Protein AF-A0A7V9HYZ5-F1 (afdb_monomer_lite)

Sequence (202 aa):
MHKPRDKAKVEVAVQVVERWILARLAIRQLLTALNQRPFKKLPGSRRSQFEALDQPALRPLPDPAYEYAEWRKARVSLDYHVEVEKHYYSVPHSLLRKQLDVRLTEKTIELFHRGQRVALHVRSRRQGSHSTNAEHMPRAHRAHLEWTPGRLLNWAVEVGPHTRDLVKHLLWNRPHPEMGSSARITCRSNIRSPFKYTPFVD

Radius of gyration: 33.36 Å; chains: 1; bounding box: 69×38×106 Å

Secondary structure (DSSP, 8-state):
-PPPTTHHHHHHHHHHHIIIIITSS-HHHHHHHHHHSBPSSSSSBHHHHIIIIIGGGSPPPPSSPP---EEEEEEPPTTSEEEETTEEEE--GGGTT-EEEEEE-SSEEEEEETTEEEEEEE----TT-EE--GGGS-HHHHHHHT--HHHHHHHHHHH-HHHHHHHHHHHHS-S-GGGHHHHHHHHHHHHSS----PPP--

Structure (mmCIF, N/CA/C/O backbone):
data_AF-A0A7V9HYZ5-F1
#
_entry.id   AF-A0A7V9HYZ5-F1
#
loop_
_atom_site.group_PDB
_atom_site.id
_atom_site.type_symbol
_atom_site.label_atom_id
_atom_site.label_alt_id
_atom_site.label_comp_id
_atom_site.label_asym_id
_atom_site.label_entity_id
_atom_site.label_seq_id
_atom_site.pdbx_PDB_ins_code
_atom_site.Cartn_x
_atom_site.Cartn_y
_atom_site.Cartn_z
_atom_site.occupancy
_atom_site.B_iso_or_equiv
_atom_site.auth_seq_id
_atom_site.auth_comp_id
_atom_site.auth_asym_id
_atom_site.auth_atom_id
_atom_site.pdbx_PDB_model_num
ATOM 1 N N . MET A 1 1 ? -25.410 24.974 16.043 1.00 52.38 1 MET A N 1
ATOM 2 C CA . MET A 1 1 ? -24.397 23.984 16.477 1.00 52.38 1 MET A CA 1
ATOM 3 C C . MET A 1 1 ? -25.106 22.929 17.321 1.00 52.38 1 MET A C 1
ATOM 5 O O . MET A 1 1 ? -25.681 23.287 18.341 1.00 52.38 1 MET A O 1
ATOM 9 N N . HIS A 1 2 ? -25.193 21.677 16.866 1.00 67.44 2 HIS A N 1
ATOM 10 C CA . HIS A 1 2 ? -25.946 20.637 17.579 1.00 67.44 2 HIS A CA 1
ATOM 11 C C . HIS A 1 2 ? -25.087 20.056 18.711 1.00 67.44 2 HIS A C 1
ATOM 13 O O . HIS A 1 2 ? -23.941 19.672 18.480 1.00 67.44 2 HIS A O 1
ATOM 19 N N . LYS A 1 3 ? -25.605 20.040 19.944 1.00 66.88 3 LYS A N 1
ATOM 20 C CA . LYS A 1 3 ? -24.877 19.532 21.115 1.00 66.88 3 LYS A CA 1
ATOM 21 C C . LYS A 1 3 ? -25.057 18.005 21.190 1.00 66.88 3 LYS A C 1
ATOM 23 O O . LYS A 1 3 ? -26.198 17.547 21.120 1.00 66.88 3 LYS A O 1
ATOM 28 N N . PRO A 1 4 ? -23.981 17.211 21.318 1.00 72.69 4 PRO A N 1
ATOM 29 C CA . PRO A 1 4 ? -24.077 15.752 21.296 1.00 72.69 4 PRO A CA 1
ATOM 30 C C . PRO A 1 4 ? -24.833 15.229 22.526 1.00 72.69 4 PRO A C 1
ATOM 32 O O . PRO A 1 4 ? -24.412 15.463 23.660 1.00 72.69 4 PRO A O 1
ATOM 35 N N . ARG A 1 5 ? -25.948 14.519 22.297 1.00 75.06 5 ARG A N 1
ATOM 36 C CA . ARG A 1 5 ? -26.847 13.994 23.345 1.00 75.06 5 ARG A CA 1
ATOM 37 C C . ARG A 1 5 ? -26.206 12.899 24.207 1.00 75.06 5 ARG A C 1
ATOM 39 O O . ARG A 1 5 ? -26.437 12.871 25.410 1.00 75.06 5 ARG A O 1
ATOM 46 N N . ASP A 1 6 ? -25.363 12.049 23.622 1.00 82.06 6 ASP A N 1
ATOM 47 C CA . ASP A 1 6 ? -24.838 10.848 24.295 1.00 82.06 6 ASP A CA 1
ATOM 48 C C . ASP A 1 6 ? -23.404 10.982 24.820 1.00 82.06 6 ASP A C 1
ATOM 50 O O . ASP A 1 6 ? -22.840 10.021 25.345 1.00 82.06 6 ASP A O 1
ATOM 54 N N . LYS A 1 7 ? -22.821 12.185 24.742 1.00 81.69 7 LYS A N 1
ATOM 55 C CA . LYS A 1 7 ? -21.417 12.448 25.095 1.00 81.69 7 LYS A CA 1
ATOM 56 C C . LYS A 1 7 ? -21.033 11.898 26.475 1.00 81.69 7 LYS A C 1
ATOM 58 O O . LYS A 1 7 ? -20.068 11.152 26.584 1.00 81.69 7 LYS A O 1
ATOM 63 N N . ALA A 1 8 ? -21.837 12.179 27.502 1.00 81.50 8 ALA A N 1
ATOM 64 C CA . ALA A 1 8 ? -21.553 11.731 28.867 1.00 81.50 8 ALA A CA 1
ATOM 65 C C . ALA A 1 8 ? -21.569 10.195 29.017 1.00 81.50 8 ALA A C 1
ATOM 67 O O . ALA A 1 8 ? -20.758 9.633 29.748 1.00 81.50 8 ALA A O 1
ATOM 68 N N . LYS A 1 9 ? -22.470 9.491 28.315 1.00 81.50 9 LYS A N 1
ATOM 69 C CA . LYS A 1 9 ? -22.536 8.019 28.363 1.00 81.50 9 LYS A CA 1
ATOM 70 C C . LYS A 1 9 ? -21.317 7.393 27.686 1.00 81.50 9 LYS A C 1
ATOM 72 O O . LYS A 1 9 ? -20.761 6.430 28.210 1.00 81.50 9 LYS A O 1
ATOM 77 N N . VAL A 1 10 ? -20.903 7.960 26.550 1.00 82.12 10 VAL A N 1
ATOM 78 C CA . VAL A 1 10 ? -19.724 7.514 25.797 1.00 82.12 10 VAL A CA 1
ATOM 79 C C . VAL A 1 10 ? -18.453 7.718 26.618 1.00 82.12 10 VAL A C 1
ATOM 81 O O . VAL A 1 10 ? -17.681 6.778 26.776 1.00 82.12 10 VAL A O 1
ATOM 84 N N . GLU A 1 11 ? -18.262 8.893 27.217 1.00 88.06 11 GLU A N 1
ATOM 85 C CA . GLU A 1 11 ? -17.084 9.187 28.047 1.00 88.06 11 GLU A CA 1
ATOM 86 C C . GLU A 1 11 ? -16.965 8.236 29.244 1.00 88.06 11 GLU A C 1
ATOM 88 O O . GLU A 1 11 ? -15.898 7.677 29.496 1.00 88.06 11 GLU A O 1
ATOM 93 N N . VAL A 1 12 ? -18.072 7.969 29.947 1.00 86.50 12 VAL A N 1
ATOM 94 C CA . VAL A 1 12 ? -18.082 7.005 31.059 1.00 86.50 12 VAL A CA 1
ATOM 95 C C . VAL A 1 12 ? -17.734 5.593 30.576 1.00 86.50 12 VAL A C 1
ATOM 97 O O . VAL A 1 12 ? -17.016 4.869 31.269 1.00 86.50 12 VAL A O 1
ATOM 100 N N . ALA A 1 13 ? -18.212 5.185 29.397 1.00 84.88 13 ALA A N 1
ATOM 101 C CA . ALA A 1 13 ? -17.871 3.887 28.821 1.00 84.88 13 ALA A CA 1
ATOM 102 C C . ALA A 1 13 ? -16.373 3.783 28.488 1.00 84.88 13 ALA A C 1
ATOM 104 O O . ALA A 1 13 ? -15.749 2.781 28.846 1.00 84.88 13 ALA A O 1
ATOM 105 N N . VAL A 1 14 ? -15.786 4.829 27.894 1.00 86.25 14 VAL A N 1
ATOM 106 C CA . VAL A 1 14 ? -14.342 4.916 27.615 1.00 86.25 14 VAL A CA 1
ATOM 107 C C . VAL A 1 14 ? -13.541 4.792 28.911 1.00 86.25 14 VAL A C 1
ATOM 109 O O . VAL A 1 14 ? -12.712 3.894 29.032 1.00 86.25 14 VAL A O 1
ATOM 112 N N . GLN A 1 15 ? -13.876 5.573 29.941 1.00 88.06 15 GLN A N 1
ATOM 113 C CA . GLN A 1 15 ? -13.197 5.510 31.241 1.00 88.06 15 GLN A CA 1
ATOM 114 C C . GLN A 1 15 ? -13.279 4.132 31.914 1.00 88.06 15 GLN A C 1
ATOM 116 O O . GLN A 1 15 ? -12.422 3.776 32.726 1.00 88.06 15 GLN A O 1
ATOM 121 N N . VAL A 1 16 ? -14.344 3.358 31.675 1.00 87.44 16 VAL A N 1
ATOM 122 C CA . VAL A 1 16 ? -14.443 1.981 32.188 1.00 87.44 16 VAL A CA 1
ATOM 123 C C . VAL A 1 16 ? -13.430 1.079 31.487 1.00 87.44 16 VAL A C 1
ATOM 125 O O . VAL A 1 16 ? -12.745 0.321 32.171 1.00 87.44 16 VAL A O 1
ATOM 128 N N . VAL A 1 17 ? -13.316 1.181 30.161 1.00 87.06 17 VAL A N 1
ATOM 129 C CA . VAL A 1 17 ? -12.355 0.413 29.354 1.00 87.06 17 VAL A CA 1
ATOM 130 C C . VAL A 1 17 ? -10.920 0.774 29.734 1.00 87.06 17 VAL A C 1
ATOM 132 O O . VAL A 1 17 ? -10.135 -0.122 30.035 1.00 87.06 17 VAL A O 1
ATOM 135 N N . GLU A 1 18 ? -10.593 2.066 29.802 1.00 87.06 18 GLU A N 1
ATOM 136 C CA . GLU A 1 18 ? -9.251 2.545 30.154 1.00 87.06 18 GLU A CA 1
ATOM 137 C C . GLU A 1 18 ? -8.790 1.996 31.510 1.00 87.06 18 GLU A C 1
ATOM 139 O O . GLU A 1 18 ? -7.731 1.377 31.607 1.00 87.06 18 GLU A O 1
ATOM 144 N N . ARG A 1 19 ? -9.627 2.129 32.548 1.00 85.88 19 ARG A N 1
ATOM 145 C CA . ARG A 1 19 ? -9.303 1.659 33.905 1.00 85.88 19 ARG A CA 1
ATOM 146 C C . ARG A 1 19 ? -9.161 0.142 34.012 1.00 85.88 19 ARG A C 1
ATOM 148 O O . ARG A 1 19 ? -8.408 -0.337 34.853 1.00 85.88 19 ARG A O 1
ATOM 155 N N . TRP A 1 20 ? -9.922 -0.617 33.226 1.00 83.12 20 TRP A N 1
ATOM 156 C CA . TRP A 1 20 ? -9.951 -2.080 33.333 1.00 83.12 20 TRP A CA 1
ATOM 157 C C . TRP A 1 20 ? -8.909 -2.780 32.476 1.00 83.12 20 TRP A C 1
ATOM 159 O O . TRP A 1 20 ? -8.416 -3.838 32.871 1.00 83.12 20 TRP A O 1
ATOM 169 N N . ILE A 1 21 ? -8.621 -2.219 31.304 1.00 83.88 21 ILE A N 1
ATOM 170 C CA . ILE A 1 21 ? -7.884 -2.905 30.247 1.00 83.88 21 ILE A CA 1
ATOM 171 C C . ILE A 1 21 ? -6.521 -2.257 30.017 1.00 83.88 21 ILE A C 1
ATOM 173 O O . ILE A 1 21 ? -5.533 -2.978 30.024 1.00 83.88 21 ILE A O 1
ATOM 177 N N . LEU A 1 22 ? -6.425 -0.931 29.861 1.00 78.69 22 LEU A N 1
ATOM 178 C CA . LEU A 1 22 ? -5.159 -0.303 29.442 1.00 78.69 22 LEU A CA 1
ATOM 179 C C . LEU A 1 22 ? -4.035 -0.449 30.473 1.00 78.69 22 LEU A C 1
ATOM 181 O O . LEU A 1 22 ? -2.878 -0.587 30.095 1.00 78.69 22 LEU A O 1
ATOM 185 N N . ALA A 1 23 ? -4.365 -0.484 31.764 1.00 74.31 23 ALA A N 1
ATOM 186 C CA . ALA A 1 23 ? -3.374 -0.667 32.825 1.00 74.31 23 ALA A CA 1
ATOM 187 C C . ALA A 1 23 ? -2.803 -2.102 32.908 1.00 74.31 23 ALA A C 1
ATOM 189 O O . ALA A 1 23 ? -1.923 -2.365 33.725 1.00 74.31 23 ALA A O 1
ATOM 190 N N . ARG A 1 24 ? -3.314 -3.058 32.119 1.00 71.69 24 ARG A N 1
ATOM 191 C CA . ARG A 1 24 ? -2.991 -4.488 32.229 1.00 71.69 24 ARG A CA 1
ATOM 192 C C . ARG A 1 24 ? -2.625 -5.071 30.858 1.00 71.69 24 ARG A C 1
ATOM 194 O O . ARG A 1 24 ? -3.393 -4.980 29.910 1.00 71.69 24 ARG A O 1
ATOM 201 N N . LEU A 1 25 ? -1.495 -5.777 30.761 1.00 69.69 25 LEU A N 1
ATOM 202 C CA . LEU A 1 25 ? -0.969 -6.345 29.500 1.00 69.69 25 LEU A CA 1
ATOM 203 C C . LEU A 1 25 ? -1.779 -7.537 28.922 1.00 69.69 25 LEU A C 1
ATOM 205 O O . LEU A 1 25 ? -1.352 -8.166 27.960 1.00 69.69 25 LEU A O 1
ATOM 209 N N . ALA A 1 26 ? -2.961 -7.852 29.467 1.00 81.38 26 ALA A N 1
ATOM 210 C CA . ALA A 1 26 ? -3.794 -9.008 29.101 1.00 81.38 26 ALA A CA 1
ATOM 211 C C . ALA A 1 26 ? -5.101 -8.605 28.381 1.00 81.38 26 ALA A C 1
ATOM 213 O O . ALA A 1 26 ? -6.201 -9.023 28.756 1.00 81.38 26 ALA A O 1
ATOM 214 N N . ILE A 1 27 ? -4.991 -7.776 27.335 1.00 85.69 27 ILE A N 1
ATOM 215 C CA . ILE A 1 27 ? -6.123 -7.083 26.685 1.00 85.69 27 ILE A CA 1
ATOM 216 C C . ILE A 1 27 ? -7.261 -8.032 26.281 1.00 85.69 27 ILE A C 1
ATOM 218 O O . ILE A 1 27 ? -8.418 -7.782 26.609 1.00 85.69 27 ILE A O 1
ATOM 222 N N . ARG A 1 28 ? -6.955 -9.141 25.593 1.00 86.88 28 ARG A N 1
ATOM 223 C CA . ARG A 1 28 ? -7.974 -10.049 25.030 1.00 86.88 28 ARG A CA 1
ATOM 224 C C . ARG A 1 28 ? -8.830 -10.722 26.109 1.00 86.88 28 ARG A C 1
ATOM 226 O O . ARG A 1 28 ? -10.052 -10.805 25.976 1.00 86.88 28 ARG A O 1
ATOM 233 N N . GLN A 1 29 ? -8.195 -11.185 27.183 1.00 88.75 29 GLN A N 1
ATOM 234 C CA . GLN A 1 29 ? -8.881 -11.842 28.296 1.00 88.75 29 GLN A CA 1
ATOM 235 C C . GLN A 1 29 ? -9.747 -10.837 29.064 1.00 88.75 29 GLN A C 1
ATOM 237 O O . GLN A 1 29 ? -10.922 -11.094 29.321 1.00 88.75 29 GLN A O 1
ATOM 242 N N . LEU A 1 30 ? -9.196 -9.655 29.353 1.00 90.31 30 LEU A N 1
ATOM 243 C CA . LEU A 1 30 ? -9.905 -8.604 30.083 1.00 90.31 30 LEU A CA 1
ATOM 244 C C . LEU A 1 30 ? -11.070 -8.020 29.288 1.00 90.31 30 LEU A C 1
ATOM 246 O O . LEU A 1 30 ? -12.109 -7.731 29.874 1.00 90.31 30 LEU A O 1
ATOM 250 N N . LEU A 1 31 ? -10.934 -7.894 27.966 1.00 91.25 31 LEU A N 1
ATOM 251 C CA . LEU A 1 31 ? -12.025 -7.485 27.084 1.00 91.25 31 LEU A CA 1
ATOM 252 C C . LEU A 1 31 ? -13.189 -8.477 27.151 1.00 91.25 31 LEU A C 1
ATOM 254 O O . LEU A 1 31 ? -14.341 -8.074 27.303 1.00 91.25 31 LEU A O 1
ATOM 258 N N . THR A 1 32 ? -12.883 -9.774 27.088 1.00 91.88 32 THR A N 1
ATOM 259 C CA . THR A 1 32 ? -13.896 -10.834 27.185 1.00 91.88 32 THR A CA 1
ATOM 260 C C . THR A 1 32 ? -14.615 -10.768 28.534 1.00 91.88 32 THR A C 1
ATOM 262 O O . THR A 1 32 ? -15.843 -10.684 28.574 1.00 91.88 32 THR A O 1
ATOM 265 N N . ALA A 1 33 ? -13.855 -10.687 29.630 1.00 91.75 33 ALA A N 1
ATOM 266 C CA . ALA A 1 33 ? -14.402 -10.573 30.979 1.00 91.75 33 ALA A CA 1
ATOM 267 C C . ALA A 1 33 ? -15.243 -9.295 31.171 1.00 91.75 33 ALA A C 1
A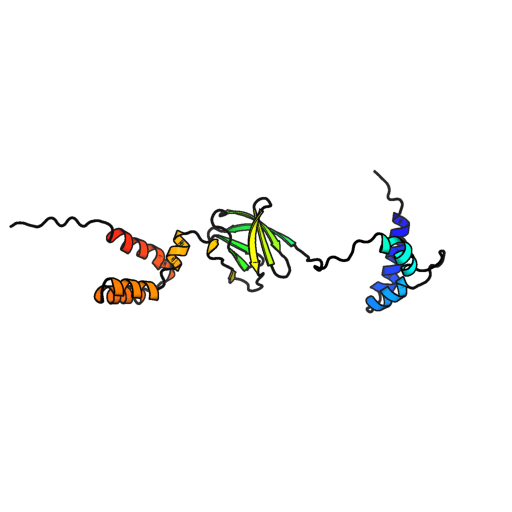TOM 269 O O . ALA A 1 33 ? -16.318 -9.336 31.770 1.00 91.75 33 ALA A O 1
ATOM 270 N N . LEU A 1 34 ? -14.792 -8.154 30.638 1.00 91.75 34 LEU A N 1
ATOM 271 C CA . LEU A 1 34 ? -15.514 -6.883 30.723 1.00 91.75 34 LEU A CA 1
ATOM 272 C C . LEU A 1 34 ? -16.849 -6.932 29.973 1.00 91.75 34 LEU A C 1
ATOM 274 O O . LEU A 1 34 ? -17.849 -6.399 30.462 1.00 91.75 34 LEU A O 1
ATOM 278 N N . ASN A 1 35 ? -16.871 -7.567 28.800 1.00 93.56 35 ASN A N 1
ATOM 279 C CA . ASN A 1 35 ? -18.073 -7.675 27.980 1.00 93.56 35 ASN A CA 1
ATOM 280 C C . ASN A 1 35 ? -19.117 -8.614 28.595 1.00 93.56 35 ASN A C 1
ATOM 282 O O . ASN A 1 35 ? -20.312 -8.341 28.492 1.00 93.56 35 ASN A O 1
ATOM 286 N N . GLN A 1 36 ? -18.680 -9.675 29.276 1.00 94.81 36 GLN A N 1
ATOM 287 C CA . GLN A 1 36 ? -19.562 -10.612 29.981 1.00 94.81 36 GLN A CA 1
ATOM 288 C C . GLN A 1 36 ? -20.056 -10.081 31.332 1.00 94.81 36 GLN A C 1
ATOM 290 O O . GLN A 1 36 ? -21.059 -10.561 31.857 1.00 94.81 36 GLN A O 1
ATOM 295 N N . ARG A 1 37 ? -19.385 -9.075 31.901 1.00 91.50 37 ARG A N 1
ATOM 296 C CA . ARG A 1 37 ? -19.727 -8.543 33.218 1.00 91.50 37 ARG A CA 1
ATOM 297 C C . ARG A 1 37 ? -21.147 -7.944 33.247 1.00 91.50 37 ARG A C 1
ATOM 299 O O . ARG A 1 37 ? -21.443 -7.075 32.418 1.00 91.50 37 ARG A O 1
ATOM 306 N N . PRO A 1 38 ? -21.975 -8.301 34.248 1.00 93.56 38 PRO A N 1
ATOM 307 C CA . PRO A 1 38 ? -23.287 -7.694 34.438 1.00 93.56 38 PRO A CA 1
ATOM 308 C C . PRO A 1 38 ? -23.213 -6.179 34.648 1.00 93.56 38 PRO A C 1
ATOM 310 O O . PRO A 1 38 ? -22.277 -5.657 35.271 1.00 93.56 38 PRO A O 1
ATOM 313 N N . PHE A 1 39 ? -24.211 -5.455 34.147 1.00 90.06 39 PHE A N 1
ATOM 314 C CA . PHE A 1 39 ? -24.341 -4.033 34.446 1.00 90.06 39 PHE A CA 1
ATOM 315 C C . PHE A 1 39 ? -24.723 -3.800 35.912 1.00 90.06 39 PHE A C 1
ATOM 317 O O . PHE A 1 39 ? -25.319 -4.643 36.570 1.00 90.06 39 PHE A O 1
ATOM 324 N N . LYS A 1 40 ? -24.397 -2.609 36.431 1.00 85.94 40 LYS A N 1
ATOM 325 C CA . LYS A 1 40 ? -24.769 -2.220 37.804 1.00 85.94 40 LYS A CA 1
ATOM 326 C C . LYS A 1 40 ? -26.222 -1.755 37.940 1.00 85.94 40 LYS A C 1
ATOM 328 O O . LYS A 1 40 ? -26.778 -1.852 39.022 1.00 85.94 40 LYS A O 1
ATOM 333 N N . LYS A 1 41 ? -26.791 -1.166 36.883 1.00 86.19 41 LYS A N 1
ATOM 334 C CA . LYS A 1 41 ? -28.113 -0.504 36.901 1.00 86.19 41 LYS A CA 1
ATOM 335 C C . LYS A 1 41 ? -29.087 -1.042 35.849 1.00 86.19 41 LYS A C 1
ATOM 337 O O . LYS A 1 41 ? -30.212 -0.570 35.776 1.00 86.19 41 LYS A O 1
ATOM 342 N N . LEU A 1 42 ? -28.635 -1.958 34.997 1.00 86.12 42 LEU A N 1
ATOM 343 C CA . LEU A 1 42 ? -29.406 -2.507 33.884 1.00 86.12 42 LEU A CA 1
ATOM 344 C C . LEU A 1 42 ? -29.355 -4.037 33.956 1.00 86.12 42 LEU A C 1
ATOM 346 O O . LEU A 1 42 ? -28.378 -4.576 34.479 1.00 86.12 42 LEU A O 1
ATOM 350 N N . PRO A 1 43 ? -30.369 -4.740 33.437 1.00 89.38 43 PRO A N 1
ATOM 351 C CA . PRO A 1 43 ? -30.304 -6.186 33.295 1.00 89.38 43 PRO A CA 1
ATOM 352 C C . PRO A 1 43 ? -29.299 -6.593 32.206 1.00 89.38 43 PRO A C 1
ATOM 354 O O . PRO A 1 43 ? -29.070 -5.865 31.237 1.00 89.38 43 PRO A O 1
ATOM 357 N N . GLY A 1 44 ? -28.715 -7.781 32.365 1.00 93.12 44 GLY A N 1
ATOM 358 C CA . GLY A 1 44 ? -27.785 -8.367 31.400 1.00 93.12 44 GLY A CA 1
ATOM 359 C C . GLY A 1 44 ? -26.370 -7.781 31.445 1.00 93.12 44 GLY A C 1
ATOM 360 O O . GLY A 1 44 ? -25.919 -7.232 32.454 1.00 93.12 44 GLY A O 1
ATOM 361 N N . SER A 1 45 ? -25.651 -7.935 30.336 1.00 94.31 45 SER A N 1
ATOM 362 C CA . SER A 1 45 ? -24.262 -7.517 30.142 1.00 94.31 45 SER A CA 1
ATOM 363 C C . SER A 1 45 ? -24.086 -6.809 28.795 1.00 94.31 45 SER A C 1
ATOM 365 O O . SER A 1 45 ? -24.992 -6.774 27.960 1.00 94.31 45 SER A O 1
ATOM 367 N N . ARG A 1 46 ? -22.899 -6.239 28.553 1.00 92.81 46 ARG A N 1
ATOM 368 C CA . ARG A 1 46 ? -22.572 -5.631 27.248 1.00 92.81 46 ARG A CA 1
ATOM 369 C C . ARG A 1 46 ? -22.689 -6.655 26.126 1.00 92.81 46 ARG A C 1
ATOM 371 O O . ARG A 1 46 ? -23.176 -6.325 25.053 1.00 92.81 46 ARG A O 1
ATOM 378 N N . ARG A 1 47 ? -22.286 -7.899 26.401 1.00 93.94 47 ARG A N 1
ATOM 379 C CA . ARG A 1 47 ? -22.408 -9.016 25.466 1.00 93.94 47 ARG A CA 1
ATOM 380 C C . ARG A 1 47 ? -23.867 -9.302 25.115 1.00 93.94 47 ARG A C 1
ATOM 382 O O . ARG A 1 47 ? -24.177 -9.355 23.934 1.00 93.94 47 ARG A O 1
ATOM 389 N N . SER A 1 48 ? -24.752 -9.418 26.108 1.00 94.88 48 SER A N 1
ATOM 390 C CA . SER A 1 48 ? -26.163 -9.727 25.840 1.00 94.88 48 SER A CA 1
ATOM 391 C C . SER A 1 48 ? -26.880 -8.591 25.105 1.00 94.88 48 SER A C 1
ATOM 393 O O . SER A 1 48 ? -27.737 -8.848 24.270 1.00 94.88 48 SER A O 1
ATOM 395 N N . GLN A 1 49 ? -26.532 -7.329 25.391 1.00 93.19 49 GLN A N 1
ATOM 396 C CA . GLN A 1 49 ? -27.074 -6.187 24.643 1.00 93.19 49 GLN A CA 1
ATOM 397 C C . GLN A 1 49 ? -26.581 -6.160 23.192 1.00 93.19 49 GLN A C 1
ATOM 399 O O . GLN A 1 49 ? -27.391 -5.936 22.298 1.00 93.19 49 GLN A O 1
ATOM 404 N N . PHE A 1 50 ? -25.296 -6.447 22.958 1.00 92.56 50 PHE A N 1
ATOM 405 C CA . PHE A 1 50 ? -24.741 -6.557 21.608 1.00 92.56 50 PHE A CA 1
ATOM 406 C C . PHE A 1 50 ? -25.454 -7.637 20.788 1.00 92.56 50 PHE A C 1
ATOM 408 O O . PHE A 1 50 ? -25.846 -7.389 19.654 1.00 92.56 50 PHE A O 1
ATOM 415 N N . GLU A 1 51 ? -25.660 -8.821 21.364 1.00 94.75 51 GLU A N 1
ATOM 416 C CA . GLU A 1 51 ? -26.336 -9.933 20.680 1.00 94.75 51 GLU A CA 1
ATOM 417 C C . GLU A 1 51 ? -27.809 -9.619 20.374 1.00 94.75 51 GLU A C 1
ATOM 419 O O . GLU A 1 51 ? -28.308 -9.983 19.313 1.00 94.75 51 GLU A O 1
ATOM 424 N N . ALA A 1 52 ? -28.500 -8.909 21.272 1.00 94.31 52 ALA A N 1
ATOM 425 C CA . ALA A 1 52 ? -29.914 -8.579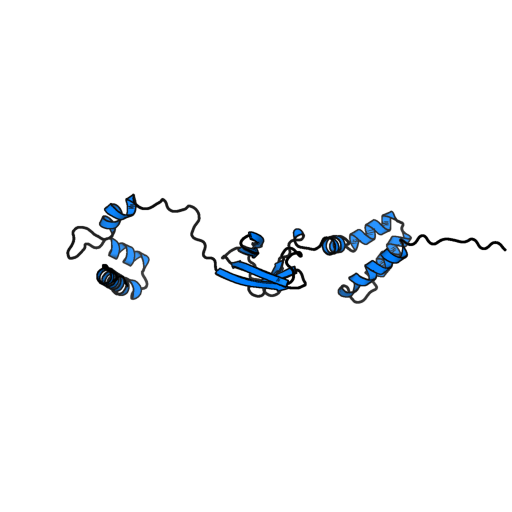 21.103 1.00 94.31 52 ALA A CA 1
ATOM 426 C C . ALA A 1 52 ? -30.175 -7.413 20.133 1.00 94.31 52 ALA A C 1
ATOM 428 O O . ALA A 1 52 ? -31.215 -7.394 19.478 1.00 94.31 52 ALA A O 1
ATOM 429 N N . LEU A 1 53 ? -29.279 -6.422 20.075 1.00 92.38 53 LEU A N 1
ATOM 430 C CA . LEU A 1 53 ? -29.516 -5.160 19.362 1.00 92.38 53 LEU A CA 1
ATOM 431 C C . LEU A 1 53 ? -28.592 -4.979 18.158 1.00 92.38 53 LEU A C 1
ATOM 433 O O . LEU A 1 53 ? -29.064 -4.739 17.049 1.00 92.38 53 LEU A O 1
ATOM 437 N N . ASP A 1 54 ? -27.281 -5.089 18.371 1.00 91.69 54 ASP A N 1
ATOM 438 C CA . ASP A 1 54 ? -26.281 -4.758 17.355 1.00 91.69 54 ASP A CA 1
ATOM 439 C C . ASP A 1 54 ? -26.105 -5.902 16.350 1.00 91.69 54 ASP A C 1
ATOM 441 O O . ASP A 1 54 ? -26.174 -5.681 15.145 1.00 91.69 54 ASP A O 1
ATOM 445 N N . GLN A 1 55 ? -25.924 -7.138 16.827 1.00 91.62 55 GLN A N 1
ATOM 446 C CA . GLN A 1 55 ? -25.653 -8.313 15.996 1.00 91.62 55 GLN A CA 1
ATOM 447 C C . GLN A 1 55 ? -26.649 -8.522 14.839 1.00 91.62 55 GLN A C 1
ATOM 449 O O . GLN A 1 55 ? -26.174 -8.746 13.725 1.00 91.62 55 GLN A O 1
ATOM 454 N N . PRO A 1 56 ? -27.983 -8.428 15.023 1.00 94.50 56 PRO A N 1
ATOM 455 C CA . PRO A 1 56 ? -28.923 -8.568 13.907 1.00 94.50 56 PRO A CA 1
ATOM 456 C C . PRO A 1 56 ? -28.889 -7.391 12.918 1.00 94.50 56 PRO A C 1
ATOM 458 O O . PRO A 1 56 ? -29.313 -7.546 11.776 1.00 94.50 56 PRO A O 1
ATOM 461 N N . ALA A 1 57 ? -28.389 -6.222 13.328 1.00 94.38 57 ALA A N 1
ATOM 462 C CA . ALA A 1 57 ? -28.248 -5.048 12.467 1.00 94.38 57 ALA A CA 1
ATOM 463 C C . ALA A 1 57 ? -26.904 -5.009 11.709 1.00 94.38 57 ALA A C 1
ATOM 465 O O . ALA A 1 57 ? -26.740 -4.215 10.777 1.00 94.38 57 ALA A O 1
ATOM 466 N N . LEU A 1 58 ? -25.932 -5.844 12.096 1.00 92.19 58 LEU A N 1
ATOM 467 C CA . LEU A 1 58 ? -24.621 -5.901 11.456 1.00 92.19 58 LEU A CA 1
ATOM 468 C C . LEU A 1 58 ? -24.670 -6.651 10.122 1.00 92.19 58 LEU A C 1
ATOM 470 O O . LEU A 1 58 ? -25.325 -7.678 9.961 1.00 92.19 58 LEU A O 1
ATOM 474 N N . ARG A 1 59 ? -23.899 -6.149 9.156 1.00 91.94 59 ARG A N 1
ATOM 475 C CA . ARG A 1 59 ? -23.599 -6.878 7.920 1.00 91.94 59 ARG A CA 1
ATOM 476 C C . ARG A 1 59 ? -22.600 -8.003 8.209 1.00 91.94 59 ARG A C 1
ATOM 478 O O . ARG A 1 59 ? -21.813 -7.870 9.152 1.00 91.94 59 ARG A O 1
ATOM 485 N N . PRO A 1 60 ? -22.586 -9.077 7.397 1.00 89.12 60 PRO A N 1
ATOM 486 C CA . PRO A 1 60 ? -21.550 -10.095 7.499 1.00 89.12 60 PRO A CA 1
ATOM 487 C C . PRO A 1 60 ? -20.164 -9.458 7.384 1.00 89.12 60 PRO A C 1
ATOM 489 O O . PRO A 1 60 ? -19.979 -8.460 6.679 1.00 89.12 60 PRO A O 1
ATOM 492 N N . LEU A 1 61 ? -19.199 -10.039 8.095 1.00 86.38 61 LEU A N 1
ATOM 493 C CA . LEU A 1 61 ? -17.810 -9.616 8.002 1.00 86.38 61 LEU A CA 1
ATOM 494 C C . LEU A 1 61 ? -17.349 -9.799 6.546 1.00 86.38 61 LEU A C 1
ATOM 496 O O . LEU A 1 61 ? -17.506 -10.900 6.020 1.00 86.38 61 LEU A O 1
ATOM 500 N N . PRO A 1 62 ? -16.811 -8.760 5.885 1.00 88.81 62 PRO A N 1
ATOM 501 C CA . PRO A 1 62 ? -16.241 -8.925 4.557 1.00 88.81 62 PRO A CA 1
ATOM 502 C C . PRO A 1 62 ? -15.121 -9.972 4.577 1.00 88.81 62 PRO A C 1
ATOM 504 O O . PRO A 1 62 ? -14.271 -9.934 5.467 1.00 88.81 62 PRO A O 1
ATOM 507 N N . ASP A 1 63 ? -15.100 -10.865 3.585 1.00 86.62 63 ASP A N 1
ATOM 508 C CA . ASP A 1 63 ? -14.036 -11.864 3.417 1.00 86.62 63 ASP A CA 1
ATOM 509 C C . ASP A 1 63 ? -12.623 -11.251 3.364 1.00 86.62 63 ASP A C 1
ATOM 511 O O . ASP A 1 63 ? -11.719 -11.774 4.025 1.00 86.62 63 ASP A O 1
ATOM 515 N N . PRO A 1 64 ? -12.373 -10.149 2.620 1.00 86.75 64 PRO A N 1
ATOM 516 C CA . PRO A 1 64 ? -11.071 -9.508 2.670 1.00 86.75 64 PRO A CA 1
ATOM 517 C C . PRO A 1 64 ? -10.911 -8.736 3.981 1.00 86.75 64 PRO A C 1
ATOM 519 O O . PRO A 1 64 ? -11.693 -7.837 4.304 1.00 86.75 64 PRO A O 1
ATOM 522 N N . ALA A 1 65 ? -9.836 -9.047 4.706 1.00 85.25 65 ALA A N 1
ATOM 523 C CA . ALA A 1 65 ? -9.406 -8.250 5.844 1.00 85.25 65 ALA A CA 1
ATOM 524 C C . ALA A 1 65 ? -9.203 -6.786 5.426 1.00 85.25 65 ALA A C 1
ATOM 526 O O . ALA A 1 65 ? -8.748 -6.494 4.318 1.00 85.25 65 ALA A O 1
ATOM 527 N N . TYR A 1 66 ? -9.519 -5.864 6.336 1.00 85.56 66 TYR A N 1
ATOM 528 C CA . TYR A 1 66 ? -9.285 -4.443 6.113 1.00 85.56 66 TYR A CA 1
ATOM 529 C C . TYR A 1 66 ? -7.801 -4.185 5.817 1.00 85.56 66 TYR A C 1
ATOM 531 O O . TYR A 1 66 ? -6.938 -4.457 6.653 1.00 85.56 66 TYR A O 1
ATOM 539 N N . GLU A 1 67 ? -7.512 -3.640 4.637 1.00 87.19 67 GLU A N 1
ATOM 540 C CA . GLU A 1 67 ? -6.158 -3.285 4.224 1.00 87.19 67 GLU A CA 1
ATOM 541 C C . GLU A 1 67 ? -5.925 -1.790 4.459 1.00 87.19 67 GLU A C 1
ATOM 543 O O . GLU A 1 67 ? -6.529 -0.931 3.809 1.00 87.19 67 GLU A O 1
ATOM 548 N N . TYR A 1 68 ? -5.035 -1.476 5.402 1.00 90.81 68 TYR 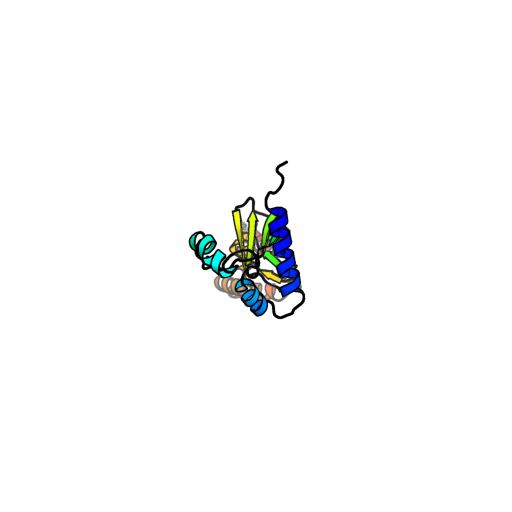A N 1
ATOM 549 C CA . TYR A 1 68 ? -4.602 -0.103 5.626 1.00 90.81 68 TYR A CA 1
ATOM 550 C C . TYR A 1 68 ? -3.816 0.406 4.415 1.00 90.81 68 TYR A C 1
ATOM 552 O O . TYR A 1 68 ? -2.909 -0.268 3.920 1.00 90.81 68 TYR A O 1
ATOM 560 N N . ALA A 1 69 ? -4.155 1.612 3.961 1.00 94.06 69 ALA A N 1
ATOM 561 C CA . ALA A 1 69 ? -3.491 2.250 2.841 1.00 94.06 69 ALA A CA 1
ATOM 562 C C . ALA A 1 69 ? -3.124 3.700 3.164 1.00 94.06 69 ALA A C 1
ATOM 564 O O . ALA A 1 69 ? -3.961 4.473 3.633 1.00 94.06 69 ALA A O 1
ATOM 565 N N . GLU A 1 70 ? -1.887 4.077 2.857 1.00 95.00 70 GLU A N 1
ATOM 566 C CA . GLU A 1 70 ? -1.425 5.461 2.919 1.00 95.00 70 GLU A CA 1
ATOM 567 C C . GLU A 1 70 ? -1.547 6.120 1.552 1.00 95.00 70 GLU A C 1
ATOM 569 O O . GLU A 1 70 ? -1.270 5.498 0.527 1.00 95.00 70 GLU A O 1
ATOM 574 N N . TRP A 1 71 ? -1.899 7.402 1.540 1.00 96.25 71 TRP A N 1
ATOM 575 C CA . TRP A 1 71 ? -1.930 8.205 0.325 1.00 96.25 71 TRP A CA 1
ATOM 576 C C . TRP A 1 71 ? -0.819 9.242 0.347 1.00 96.25 71 TRP A C 1
ATOM 578 O O . TRP A 1 71 ? -0.649 9.975 1.321 1.00 96.25 71 TRP A O 1
ATOM 588 N N . ARG A 1 72 ? -0.065 9.316 -0.747 1.00 95.69 72 ARG A N 1
ATOM 589 C CA . ARG A 1 72 ? 0.993 10.308 -0.956 1.00 95.69 72 ARG A CA 1
ATOM 590 C C . ARG A 1 72 ? 0.889 10.895 -2.349 1.00 95.69 72 ARG A C 1
ATOM 592 O O . ARG A 1 72 ? 0.261 10.321 -3.227 1.00 95.69 72 ARG A O 1
ATOM 599 N N . LYS A 1 73 ? 1.540 12.032 -2.565 1.00 96.12 73 LYS A N 1
ATOM 600 C CA . LYS A 1 73 ? 1.703 12.605 -3.900 1.00 96.12 73 LYS A CA 1
ATOM 601 C C . LYS A 1 73 ? 3.156 12.505 -4.311 1.00 96.12 73 LYS A C 1
ATOM 603 O O . LYS A 1 73 ? 4.034 12.824 -3.515 1.00 96.12 73 LYS A O 1
ATOM 608 N N . ALA A 1 74 ? 3.399 12.110 -5.551 1.00 95.56 74 ALA A N 1
ATOM 609 C CA . ALA A 1 74 ? 4.747 12.004 -6.084 1.00 95.56 74 ALA A CA 1
ATOM 610 C C . ALA A 1 74 ? 4.791 12.480 -7.537 1.00 95.56 74 ALA A C 1
ATOM 612 O O . ALA A 1 74 ? 3.809 12.383 -8.276 1.00 95.56 74 ALA A O 1
ATOM 613 N N . ARG A 1 75 ? 5.924 13.056 -7.939 1.00 96.25 75 ARG A N 1
ATOM 614 C CA . ARG A 1 75 ? 6.119 13.580 -9.292 1.00 96.25 75 ARG A CA 1
ATOM 615 C C . ARG A 1 75 ? 6.903 12.576 -10.123 1.00 96.25 75 ARG A C 1
ATOM 617 O O . ARG A 1 75 ? 7.872 12.004 -9.640 1.00 96.25 75 ARG A O 1
ATOM 624 N N . VAL A 1 76 ? 6.488 12.398 -11.372 1.00 95.69 76 VAL A N 1
ATOM 625 C CA . VAL A 1 76 ? 7.174 11.521 -12.323 1.00 95.69 76 VAL A CA 1
ATOM 626 C C . VAL A 1 76 ? 8.464 12.180 -12.805 1.00 95.69 76 VAL A C 1
ATOM 628 O O . VAL A 1 76 ? 8.433 13.278 -13.375 1.00 95.69 76 VAL A O 1
ATOM 631 N N . SER A 1 77 ? 9.578 11.489 -12.599 1.00 91.06 77 SER A N 1
ATOM 632 C CA . SER A 1 77 ? 10.909 11.867 -13.066 1.00 91.06 77 SER A CA 1
ATOM 633 C C . SER A 1 77 ? 11.050 11.708 -14.585 1.00 91.06 77 SER A C 1
ATOM 635 O O . SER A 1 77 ? 10.204 11.122 -15.260 1.00 91.06 77 SER A O 1
ATOM 637 N N . LEU A 1 78 ? 12.107 12.288 -15.160 1.00 88.44 78 LEU A N 1
ATOM 638 C CA . LEU A 1 78 ? 12.357 12.265 -16.612 1.00 88.44 78 LEU A CA 1
ATOM 639 C C . LEU A 1 78 ? 12.633 10.859 -17.162 1.00 88.44 78 LEU A C 1
ATOM 641 O O . LEU A 1 78 ? 12.404 10.592 -18.338 1.00 88.44 78 LEU A O 1
ATOM 645 N N . ASP A 1 79 ? 13.090 9.969 -16.296 1.00 87.19 79 ASP A N 1
ATOM 646 C CA . ASP A 1 79 ? 13.355 8.561 -16.547 1.00 87.19 79 ASP A CA 1
ATOM 647 C C . ASP A 1 79 ? 12.103 7.688 -16.371 1.00 87.19 79 ASP A C 1
ATOM 649 O O . ASP A 1 79 ? 12.252 6.494 -16.150 1.00 87.19 79 ASP A O 1
ATOM 653 N N . TYR A 1 80 ? 10.889 8.257 -16.446 1.00 91.06 80 TYR A N 1
ATOM 654 C CA . TYR A 1 80 ? 9.596 7.558 -16.322 1.00 91.06 80 TYR A CA 1
ATOM 655 C C . TYR A 1 80 ? 9.419 6.754 -15.017 1.00 91.06 80 TYR A C 1
ATOM 657 O O . TYR A 1 80 ? 8.606 5.82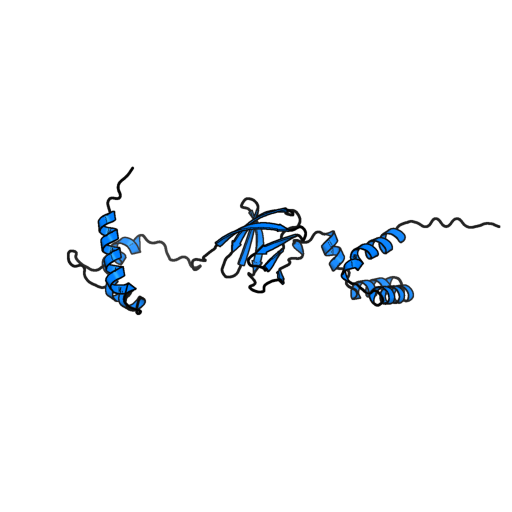8 -14.964 1.00 91.06 80 TYR A O 1
ATOM 665 N N . HIS A 1 81 ? 10.124 7.130 -13.944 1.00 94.69 81 HIS A N 1
ATOM 666 C CA . HIS A 1 81 ? 9.955 6.547 -12.613 1.00 94.69 81 HIS A CA 1
ATOM 667 C C . HIS A 1 81 ? 9.378 7.545 -11.605 1.00 94.69 81 HIS A C 1
ATOM 669 O O . HIS A 1 81 ? 9.440 8.764 -11.766 1.00 94.69 81 HIS A O 1
ATOM 675 N N . VAL A 1 82 ? 8.799 6.997 -10.543 1.00 95.81 82 VAL A N 1
ATOM 676 C CA . VAL A 1 82 ? 8.343 7.712 -9.356 1.00 95.81 82 VAL A CA 1
ATOM 677 C C . VAL A 1 82 ? 9.065 7.132 -8.154 1.00 95.81 82 VAL A C 1
ATOM 679 O O . VAL A 1 82 ? 9.068 5.916 -7.959 1.00 95.81 82 VAL A O 1
ATOM 682 N N . GLU A 1 83 ? 9.661 7.996 -7.342 1.00 95.50 83 GLU A N 1
ATOM 683 C CA . GLU A 1 83 ? 10.276 7.585 -6.086 1.00 95.50 83 GLU A CA 1
ATOM 684 C C . GLU A 1 83 ? 9.215 7.449 -4.989 1.00 95.50 83 GLU A C 1
ATOM 686 O O . GLU A 1 83 ? 8.458 8.379 -4.700 1.00 95.50 83 GLU A O 1
ATOM 691 N N . VAL A 1 84 ? 9.178 6.280 -4.356 1.00 94.25 84 VAL A N 1
ATOM 692 C CA . VAL A 1 84 ? 8.336 5.981 -3.200 1.00 94.25 84 VAL A CA 1
ATOM 693 C C . VAL A 1 84 ? 9.187 5.217 -2.191 1.00 94.25 84 VAL A C 1
ATOM 695 O O . VAL A 1 84 ? 9.695 4.143 -2.496 1.00 94.25 84 VAL A O 1
ATOM 698 N N . GLU A 1 85 ? 9.372 5.779 -0.994 1.00 92.94 85 GLU A N 1
ATOM 699 C CA . GLU A 1 85 ? 10.200 5.183 0.072 1.00 92.94 85 GLU A CA 1
ATOM 700 C C . GLU A 1 85 ? 11.625 4.805 -0.385 1.00 92.94 85 GLU A C 1
ATOM 702 O O . GLU A 1 85 ? 12.147 3.751 -0.024 1.00 92.94 85 GLU A O 1
ATOM 707 N N . LYS A 1 86 ? 12.268 5.673 -1.182 1.00 93.38 86 LYS A N 1
ATOM 708 C CA . LYS A 1 86 ? 13.599 5.445 -1.779 1.00 93.38 86 LYS A CA 1
ATOM 709 C C . LYS A 1 86 ? 13.664 4.251 -2.742 1.00 93.38 86 LYS A C 1
ATOM 711 O O . LYS A 1 86 ? 14.752 3.746 -3.017 1.00 93.38 86 LYS A O 1
ATOM 716 N N . HIS A 1 87 ? 12.525 3.781 -3.245 1.00 95.31 87 HIS A N 1
ATOM 717 C CA . HIS A 1 87 ? 12.431 2.807 -4.329 1.00 95.31 87 HIS A CA 1
ATOM 718 C C . HIS A 1 87 ? 11.768 3.447 -5.550 1.00 95.31 87 HIS A C 1
ATOM 720 O O . HIS A 1 87 ? 10.844 4.248 -5.411 1.00 95.31 87 HIS A O 1
ATOM 726 N N . TYR A 1 88 ? 12.221 3.088 -6.747 1.00 95.62 88 TYR A N 1
ATOM 727 C CA . TYR A 1 88 ? 11.763 3.708 -7.987 1.00 95.62 88 TYR A CA 1
ATOM 728 C C . TYR A 1 88 ? 10.798 2.791 -8.732 1.00 95.62 88 TYR A C 1
ATOM 730 O O . TYR A 1 88 ? 11.164 1.704 -9.173 1.00 95.62 88 TYR A O 1
ATOM 738 N N . TYR A 1 89 ? 9.562 3.242 -8.915 1.00 96.12 89 TYR A N 1
ATOM 739 C CA . TYR A 1 89 ? 8.524 2.496 -9.622 1.00 96.12 89 TYR A CA 1
ATOM 740 C C . TYR A 1 89 ? 8.238 3.138 -10.971 1.00 96.12 89 TYR A C 1
ATOM 742 O O . TYR A 1 89 ? 8.003 4.342 -11.062 1.00 96.12 89 TYR A O 1
ATOM 750 N N . SER A 1 90 ? 8.262 2.337 -12.030 1.00 95.56 90 SER A N 1
ATOM 751 C CA . SER A 1 90 ? 7.985 2.837 -13.379 1.00 95.56 90 SER A CA 1
ATOM 752 C C . SER A 1 90 ? 6.524 3.248 -13.564 1.00 95.56 90 SER A C 1
ATOM 754 O O . SER A 1 90 ? 5.609 2.634 -13.012 1.00 95.56 90 SER A O 1
ATOM 756 N N . VAL A 1 91 ? 6.298 4.235 -14.420 1.00 95.50 91 VAL A N 1
ATOM 757 C CA . VAL A 1 91 ? 4.974 4.685 -14.861 1.00 95.50 91 VAL A CA 1
ATOM 758 C C . VAL A 1 91 ? 4.961 4.890 -16.368 1.00 95.50 91 VAL A C 1
ATOM 760 O O . VAL A 1 91 ? 6.019 5.148 -16.945 1.00 95.50 91 VAL A O 1
ATOM 763 N N . PRO A 1 92 ? 3.790 4.822 -17.027 1.00 94.44 92 PRO A N 1
ATOM 764 C CA . PRO A 1 92 ? 3.692 5.117 -18.449 1.00 94.44 92 PRO A CA 1
ATOM 765 C C . PRO A 1 92 ? 4.394 6.431 -18.811 1.00 94.44 92 PRO A C 1
ATOM 767 O O . PRO A 1 92 ? 4.094 7.485 -18.249 1.00 94.44 92 PRO A O 1
ATOM 770 N N . HIS A 1 93 ? 5.311 6.380 -19.781 1.00 91.25 93 HIS A N 1
ATOM 771 C CA . HIS A 1 93 ? 6.107 7.541 -20.200 1.00 91.25 93 HIS A CA 1
ATOM 772 C C . HIS A 1 93 ? 5.276 8.735 -20.715 1.00 91.25 93 HIS A C 1
ATOM 774 O O . HIS A 1 93 ? 5.796 9.836 -20.861 1.00 91.25 93 HIS A O 1
ATOM 780 N N . SER A 1 94 ? 3.982 8.565 -20.987 1.00 92.38 94 SER A N 1
ATOM 781 C CA . SER A 1 94 ? 3.080 9.679 -21.302 1.00 92.38 94 SER A CA 1
ATOM 782 C C . SER A 1 94 ? 2.872 10.635 -20.116 1.00 92.38 94 SER A C 1
ATOM 784 O O . SER A 1 94 ? 2.453 11.776 -20.304 1.00 92.38 94 SER A O 1
ATOM 786 N N . LEU A 1 95 ? 3.182 10.192 -18.893 1.00 93.25 95 LEU A N 1
ATOM 787 C CA . LEU A 1 95 ? 2.951 10.918 -17.643 1.00 93.25 95 LEU A CA 1
ATOM 788 C C . LEU A 1 95 ? 4.203 11.630 -17.111 1.00 93.25 95 LEU A C 1
ATOM 790 O O . LEU A 1 95 ? 4.223 12.064 -15.959 1.00 93.25 95 LEU A O 1
ATOM 794 N N . LEU A 1 96 ? 5.244 11.790 -17.933 1.00 92.88 96 LEU A N 1
ATOM 795 C CA . LEU A 1 96 ? 6.468 12.496 -17.547 1.00 92.88 96 LEU A CA 1
ATOM 796 C C . LEU A 1 96 ? 6.164 13.886 -16.970 1.00 92.88 96 LEU A C 1
ATOM 798 O O . LEU A 1 96 ? 5.351 14.646 -17.504 1.00 92.88 96 LEU A O 1
ATOM 802 N N . ARG A 1 97 ? 6.846 14.227 -15.869 1.00 92.69 97 ARG A N 1
ATOM 803 C CA . ARG A 1 97 ? 6.705 15.488 -15.118 1.00 92.69 97 ARG A CA 1
ATOM 804 C C . ARG A 1 97 ? 5.330 15.734 -14.485 1.00 92.69 97 ARG A C 1
ATOM 806 O O . ARG A 1 97 ? 5.180 16.774 -13.831 1.00 92.69 97 ARG A O 1
ATOM 813 N N . LYS A 1 98 ? 4.349 14.837 -14.651 1.00 94.69 98 LYS A N 1
ATOM 814 C CA . LYS A 1 98 ? 3.031 14.928 -14.003 1.00 94.69 98 LYS A CA 1
ATOM 815 C C . LYS A 1 98 ? 3.124 14.519 -12.533 1.00 94.69 98 LYS A C 1
ATOM 817 O O . LYS A 1 98 ? 4.076 13.866 -12.111 1.00 94.69 98 LYS A O 1
ATOM 822 N N . GLN A 1 99 ? 2.135 14.943 -11.757 1.00 96.81 99 GLN A N 1
ATOM 823 C CA . GLN A 1 99 ? 1.966 14.544 -10.364 1.00 96.81 99 GLN A CA 1
ATOM 824 C C . GLN A 1 99 ? 0.947 13.409 -10.298 1.00 96.81 99 GLN A C 1
ATOM 826 O O . GLN A 1 99 ? -0.093 13.479 -10.956 1.00 96.81 99 GLN A O 1
ATOM 831 N N . LEU A 1 100 ? 1.271 12.378 -9.528 1.00 97.00 100 LEU A N 1
ATOM 832 C CA . LEU A 1 100 ? 0.448 11.198 -9.315 1.00 97.00 100 LEU A CA 1
ATOM 833 C C . LEU A 1 100 ? 0.094 11.071 -7.838 1.00 97.00 100 LEU A C 1
ATOM 835 O O . LEU A 1 100 ? 0.887 11.443 -6.966 1.00 97.00 100 LEU A O 1
ATOM 839 N N . ASP A 1 101 ? -1.080 10.509 -7.583 1.00 97.50 101 ASP A N 1
ATOM 840 C CA . ASP A 1 101 ? -1.470 10.048 -6.260 1.00 97.50 101 ASP A CA 1
ATOM 841 C C . ASP A 1 101 ? -0.995 8.598 -6.108 1.00 97.50 101 ASP A C 1
ATOM 843 O O . ASP A 1 101 ? -1.242 7.743 -6.957 1.00 97.50 101 ASP A O 1
ATOM 847 N N . VAL A 1 102 ? -0.261 8.333 -5.040 1.00 97.19 102 VAL A N 1
ATOM 848 C CA . VAL A 1 102 ? 0.333 7.042 -4.715 1.00 97.19 102 VAL A CA 1
ATOM 849 C C . VAL A 1 102 ? -0.443 6.468 -3.548 1.00 97.19 102 VAL A C 1
ATOM 851 O O . VAL A 1 102 ? -0.452 7.063 -2.470 1.00 97.19 102 VAL A O 1
ATOM 854 N N . ARG A 1 103 ? -1.057 5.306 -3.747 1.00 97.06 103 ARG A N 1
ATOM 855 C CA . ARG A 1 103 ? -1.645 4.520 -2.668 1.00 97.06 103 ARG A CA 1
ATOM 856 C C . ARG A 1 103 ? -0.679 3.402 -2.303 1.00 97.06 103 ARG A C 1
ATOM 858 O O . ARG A 1 103 ? -0.371 2.543 -3.128 1.00 97.06 103 ARG A O 1
ATOM 865 N N . LEU A 1 104 ? -0.189 3.437 -1.071 1.00 95.56 104 LEU A N 1
ATOM 866 C CA . LEU A 1 104 ? 0.719 2.442 -0.526 1.00 95.56 104 LEU A CA 1
ATOM 867 C C . LEU A 1 104 ? -0.061 1.505 0.382 1.00 95.56 104 LEU A C 1
ATOM 869 O O . LEU A 1 104 ? -0.654 1.963 1.356 1.00 95.56 104 LEU A O 1
ATOM 873 N N . THR A 1 105 ? -0.010 0.209 0.111 1.00 94.62 105 THR A N 1
ATOM 874 C CA . THR A 1 105 ? -0.465 -0.814 1.057 1.00 94.62 105 THR A CA 1
ATOM 875 C C . THR A 1 105 ? 0.726 -1.603 1.587 1.00 94.62 105 THR A C 1
ATOM 877 O O . THR A 1 105 ? 1.882 -1.303 1.273 1.00 94.62 105 THR A O 1
ATOM 880 N N . GLU A 1 106 ? 0.491 -2.610 2.427 1.00 91.88 106 GLU A N 1
ATOM 881 C CA . GLU A 1 106 ? 1.568 -3.478 2.913 1.00 91.88 106 GLU A CA 1
ATOM 882 C C . GLU A 1 106 ? 2.308 -4.175 1.757 1.00 91.88 106 GLU A C 1
ATOM 884 O O . GLU A 1 106 ? 3.531 -4.329 1.807 1.00 91.88 106 GLU A O 1
ATOM 889 N N . LYS A 1 107 ? 1.577 -4.557 0.702 1.00 92.81 107 LYS A N 1
ATOM 890 C CA . LYS A 1 107 ? 2.077 -5.431 -0.368 1.00 92.81 107 LYS A CA 1
ATOM 891 C C . LYS A 1 107 ? 2.209 -4.746 -1.716 1.00 92.81 107 LYS A C 1
ATOM 893 O O . LYS A 1 107 ? 2.988 -5.222 -2.541 1.00 92.81 107 LYS A O 1
ATOM 898 N N . THR A 1 108 ? 1.471 -3.671 -1.973 1.00 95.62 108 THR A N 1
ATOM 899 C CA . THR A 1 108 ? 1.413 -3.066 -3.305 1.00 95.62 108 THR A CA 1
ATOM 900 C C . THR A 1 108 ? 1.564 -1.552 -3.274 1.00 95.62 108 THR A C 1
ATOM 902 O O . THR A 1 108 ? 1.329 -0.881 -2.267 1.00 95.62 108 THR A O 1
ATOM 905 N N . ILE A 1 109 ? 2.005 -1.025 -4.414 1.00 96.62 109 ILE A N 1
ATOM 906 C CA . ILE A 1 109 ? 2.043 0.398 -4.728 1.00 96.62 109 ILE A CA 1
ATOM 907 C C . ILE A 1 109 ? 1.138 0.610 -5.936 1.00 96.62 109 ILE A C 1
ATOM 909 O O . ILE A 1 109 ? 1.415 0.113 -7.029 1.00 96.62 109 ILE A O 1
ATOM 913 N N . GLU A 1 110 ? 0.055 1.352 -5.740 1.00 96.88 110 GLU A N 1
ATOM 914 C CA . GLU A 1 110 ? -0.847 1.760 -6.811 1.00 96.88 110 GLU A CA 1
ATOM 915 C C . GLU A 1 110 ? -0.602 3.228 -7.151 1.00 96.88 110 GLU A C 1
ATOM 917 O O . GLU A 1 110 ? -0.539 4.085 -6.268 1.00 96.88 110 GLU A O 1
ATOM 922 N N . LEU A 1 111 ? -0.472 3.527 -8.440 1.00 97.06 111 LEU A N 1
ATOM 923 C CA . LEU A 1 111 ? -0.240 4.881 -8.931 1.00 97.06 111 LEU A CA 1
ATOM 924 C C . LEU A 1 111 ? -1.477 5.345 -9.690 1.00 97.06 111 LEU A C 1
ATOM 926 O O . LEU A 1 111 ? -1.948 4.656 -10.597 1.00 97.06 111 LEU A O 1
ATOM 930 N N . PHE A 1 112 ? -1.989 6.518 -9.332 1.00 97.44 112 PHE A N 1
ATOM 931 C CA . PHE A 1 112 ? -3.192 7.117 -9.891 1.00 97.44 112 PHE A CA 1
ATOM 932 C C . PHE A 1 112 ? -2.883 8.466 -10.536 1.00 97.44 112 PHE A C 1
ATOM 934 O O . PHE A 1 112 ? -2.151 9.293 -9.993 1.00 97.44 112 PHE A O 1
ATOM 941 N N . HIS A 1 113 ? -3.497 8.716 -11.687 1.00 96.69 113 HIS A N 1
ATOM 942 C CA . HIS A 1 113 ? -3.528 10.024 -12.328 1.00 96.69 113 HIS A CA 1
ATOM 943 C C . HIS A 1 113 ? -4.988 10.437 -12.496 1.00 96.69 113 HIS A C 1
ATOM 945 O O . HIS A 1 113 ? -5.742 9.757 -13.189 1.00 96.69 113 HIS A O 1
ATOM 951 N N . ARG A 1 114 ? -5.400 11.548 -11.870 1.00 93.12 114 ARG A N 1
ATOM 952 C CA . ARG A 1 114 ? -6.777 12.081 -11.964 1.00 93.12 114 ARG A CA 1
ATOM 953 C C . ARG A 1 114 ? -7.859 11.041 -11.614 1.00 93.12 114 ARG A C 1
ATOM 955 O O . ARG A 1 114 ? -8.869 10.941 -12.299 1.00 93.12 114 ARG A O 1
ATOM 962 N N . GLY A 1 115 ? -7.623 10.242 -10.572 1.00 92.69 115 GLY A N 1
ATOM 963 C CA . GLY A 1 115 ? -8.555 9.204 -10.112 1.00 92.69 115 GLY A CA 1
ATOM 964 C C . GLY A 1 115 ? -8.516 7.886 -10.895 1.00 92.69 115 GLY A C 1
ATOM 965 O O . GLY A 1 115 ? -9.133 6.918 -10.464 1.00 92.69 115 GLY A O 1
ATOM 966 N N . GLN A 1 116 ? -7.761 7.795 -11.994 1.00 95.06 116 GLN A N 1
ATOM 967 C CA . GLN A 1 116 ? -7.584 6.550 -12.745 1.00 95.06 116 GLN A CA 1
ATOM 968 C C . GLN A 1 116 ? -6.266 5.871 -12.366 1.00 95.06 116 GLN A C 1
ATOM 970 O O . GLN A 1 116 ? -5.215 6.514 -12.368 1.00 95.06 116 GLN A O 1
ATOM 975 N N . ARG A 1 117 ? -6.303 4.566 -12.067 1.00 96.31 117 ARG A N 1
ATOM 976 C CA . ARG A 1 117 ? -5.091 3.781 -11.794 1.00 96.31 117 ARG A CA 1
ATOM 977 C C . ARG A 1 117 ? -4.293 3.594 -13.082 1.00 96.31 117 ARG A C 1
ATOM 979 O O . ARG A 1 117 ? -4.804 3.032 -14.046 1.00 96.31 117 ARG A O 1
ATOM 986 N N . VAL A 1 118 ? -3.048 4.057 -13.082 1.00 95.62 118 VAL A N 1
ATOM 987 C CA . VAL A 1 118 ? -2.136 4.019 -14.235 1.00 95.62 118 VAL A CA 1
ATOM 988 C C . VAL A 1 118 ? -1.043 2.964 -14.098 1.00 95.62 118 VAL A C 1
ATOM 990 O O . VAL A 1 118 ? -0.501 2.534 -15.108 1.00 95.62 118 VAL A O 1
ATOM 993 N N . ALA A 1 119 ? -0.716 2.545 -12.873 1.00 95.25 119 ALA A N 1
ATOM 994 C CA . ALA A 1 119 ? 0.243 1.474 -12.623 1.00 95.25 119 ALA A CA 1
ATOM 995 C C . ALA A 1 119 ? -0.057 0.752 -11.303 1.00 95.25 119 ALA A C 1
ATOM 997 O O . ALA A 1 119 ? -0.613 1.337 -10.371 1.00 95.25 119 ALA A O 1
ATOM 998 N N . LEU A 1 120 ? 0.360 -0.510 -11.231 1.00 96.19 120 LEU A N 1
ATOM 999 C CA . LEU A 1 120 ? 0.342 -1.349 -10.038 1.00 96.19 120 LEU A CA 1
ATOM 1000 C C . LEU A 1 120 ? 1.691 -2.061 -9.948 1.00 96.19 120 LEU A C 1
ATOM 1002 O O . LEU A 1 120 ? 2.119 -2.686 -10.916 1.00 96.19 120 LEU A O 1
ATOM 1006 N N . HIS A 1 121 ? 2.326 -1.994 -8.784 1.00 95.88 121 HIS A N 1
ATOM 1007 C CA . HIS A 1 121 ? 3.584 -2.678 -8.503 1.00 95.88 121 HIS A CA 1
ATOM 1008 C C . HIS A 1 121 ? 3.508 -3.437 -7.186 1.00 95.88 121 HIS A C 1
ATOM 1010 O O . HIS A 1 121 ? 2.784 -3.046 -6.269 1.00 95.88 121 HIS A O 1
ATOM 1016 N N . VAL A 1 122 ? 4.304 -4.499 -7.068 1.00 95.50 122 VAL A N 1
ATOM 1017 C CA . VAL A 1 122 ? 4.592 -5.116 -5.769 1.00 95.50 122 VAL A CA 1
ATOM 1018 C C . VAL A 1 122 ? 5.502 -4.172 -4.987 1.00 95.50 122 VAL A C 1
ATOM 1020 O O . VAL A 1 122 ? 6.493 -3.674 -5.520 1.00 95.50 122 VAL A O 1
ATOM 1023 N N . ARG A 1 123 ? 5.172 -3.914 -3.723 1.00 94.94 123 ARG A N 1
ATOM 1024 C CA . ARG A 1 123 ? 5.960 -3.042 -2.854 1.00 94.94 123 ARG A CA 1
ATOM 1025 C C . ARG A 1 123 ? 7.285 -3.717 -2.514 1.00 94.94 123 ARG A C 1
ATOM 1027 O O . ARG A 1 123 ? 7.321 -4.787 -1.912 1.00 94.94 123 ARG A O 1
ATOM 1034 N N . SER A 1 124 ? 8.381 -3.058 -2.863 1.00 93.62 124 SER A N 1
ATOM 1035 C CA . SER A 1 124 ? 9.739 -3.468 -2.525 1.00 93.62 124 SER A CA 1
ATOM 1036 C C . SER A 1 124 ? 10.302 -2.596 -1.408 1.00 93.62 124 SER A C 1
ATOM 1038 O O . SER A 1 124 ? 10.165 -1.375 -1.428 1.00 93.62 124 SER A O 1
ATOM 1040 N N . ARG A 1 125 ? 10.979 -3.228 -0.442 1.00 92.19 125 ARG A N 1
ATOM 1041 C CA . ARG A 1 125 ? 11.697 -2.539 0.648 1.00 92.19 125 ARG A CA 1
ATOM 1042 C C . ARG A 1 125 ? 13.168 -2.264 0.312 1.00 92.19 125 ARG A C 1
ATOM 1044 O O . ARG A 1 125 ? 13.905 -1.738 1.144 1.00 92.19 125 ARG A O 1
ATOM 1051 N N . ARG A 1 126 ? 13.623 -2.644 -0.888 1.00 91.69 126 ARG A N 1
ATOM 1052 C CA . ARG A 1 126 ? 15.014 -2.467 -1.317 1.00 91.69 126 ARG A CA 1
ATOM 1053 C C . ARG A 1 126 ? 15.242 -1.027 -1.774 1.00 91.69 126 ARG A C 1
ATOM 1055 O O . ARG A 1 126 ? 14.748 -0.627 -2.826 1.00 91.69 126 ARG A O 1
ATOM 1062 N N . GLN A 1 127 ? 16.010 -0.270 -0.999 1.00 92.31 127 GLN A N 1
ATOM 1063 C CA . GLN A 1 127 ? 16.331 1.126 -1.306 1.00 92.31 127 GLN A CA 1
ATOM 1064 C C . GLN A 1 127 ? 17.268 1.226 -2.522 1.00 92.31 127 GLN A C 1
ATOM 1066 O O . GLN A 1 127 ? 18.105 0.349 -2.745 1.00 92.31 127 GLN A O 1
ATOM 1071 N N . GLY A 1 128 ? 17.101 2.276 -3.325 1.00 88.81 128 GLY A N 1
ATOM 1072 C CA . GLY A 1 128 ? 17.918 2.569 -4.508 1.00 88.81 128 GLY A CA 1
ATOM 1073 C C . GLY A 1 128 ? 17.718 1.613 -5.688 1.00 88.81 128 GLY A C 1
ATOM 1074 O O . GLY A 1 128 ? 18.493 1.644 -6.635 1.00 88.81 128 GLY A O 1
ATOM 1075 N N . SER A 1 129 ? 16.718 0.731 -5.633 1.00 91.44 129 SER A N 1
ATOM 1076 C CA . SER A 1 129 ? 16.405 -0.208 -6.718 1.00 91.44 129 SER A CA 1
ATOM 1077 C C . SER A 1 129 ? 15.201 0.250 -7.539 1.00 91.44 129 SER A C 1
ATOM 1079 O O . SER A 1 129 ? 14.421 1.091 -7.091 1.00 91.44 129 SER A O 1
ATOM 1081 N N . HIS A 1 130 ? 15.054 -0.336 -8.729 1.00 91.31 130 HIS A N 1
ATOM 1082 C CA . HIS A 1 130 ? 13.989 -0.017 -9.675 1.00 91.31 130 HIS A CA 1
ATOM 1083 C C . HIS A 1 130 ? 13.064 -1.219 -9.897 1.00 91.31 130 HIS A C 1
ATOM 1085 O O . HIS A 1 130 ? 13.532 -2.337 -10.114 1.00 91.31 130 HIS A O 1
ATOM 1091 N N . SER A 1 131 ? 11.757 -0.969 -9.885 1.00 93.44 131 SER A N 1
ATOM 1092 C CA . SER A 1 131 ? 10.716 -1.893 -10.339 1.00 93.44 131 SER A CA 1
ATOM 1093 C C . SER A 1 131 ? 10.131 -1.365 -11.646 1.00 93.44 131 SER A C 1
ATOM 1095 O O . SER A 1 131 ? 9.268 -0.474 -11.677 1.00 93.44 131 SER A O 1
ATOM 1097 N N . THR A 1 132 ? 10.650 -1.890 -12.754 1.00 91.44 132 THR A N 1
ATOM 1098 C CA . THR A 1 132 ? 10.357 -1.384 -14.095 1.00 91.44 132 THR A CA 1
ATOM 1099 C C . THR A 1 132 ? 9.505 -2.370 -14.887 1.00 91.44 132 THR A C 1
ATOM 1101 O O . THR A 1 132 ? 9.917 -3.499 -15.132 1.00 91.44 132 THR A O 1
ATOM 1104 N N . ASN A 1 133 ? 8.328 -1.927 -15.333 1.00 90.62 133 ASN A N 1
ATOM 1105 C CA . ASN A 1 133 ? 7.509 -2.643 -16.304 1.00 90.62 133 ASN A CA 1
ATOM 1106 C C . ASN A 1 133 ? 7.895 -2.178 -17.718 1.00 90.62 133 ASN A C 1
ATOM 1108 O O . ASN A 1 133 ? 7.889 -0.980 -18.013 1.00 90.62 133 ASN A O 1
ATOM 1112 N N . ALA A 1 134 ? 8.210 -3.124 -18.604 1.00 85.69 134 ALA A N 1
ATOM 1113 C CA . ALA A 1 134 ? 8.568 -2.843 -19.992 1.00 85.69 134 ALA A CA 1
ATOM 1114 C C . ALA A 1 134 ? 7.462 -2.085 -20.749 1.00 85.69 134 ALA A C 1
ATOM 1116 O O . ALA A 1 134 ? 7.761 -1.272 -21.628 1.00 85.69 134 ALA A O 1
ATOM 1117 N N . GLU A 1 135 ? 6.192 -2.296 -20.388 1.00 87.88 135 GLU A N 1
ATOM 1118 C CA . GLU A 1 135 ? 5.043 -1.617 -20.997 1.00 87.88 135 GLU A CA 1
ATOM 1119 C C . GLU A 1 135 ? 5.057 -0.101 -20.781 1.00 87.88 135 GLU A C 1
ATOM 1121 O O . GLU A 1 135 ? 4.609 0.657 -21.643 1.00 87.88 135 GLU A O 1
ATOM 1126 N N . HIS A 1 136 ? 5.643 0.352 -19.673 1.00 89.12 136 HIS A N 1
ATOM 1127 C CA . HIS A 1 136 ? 5.750 1.766 -19.334 1.00 89.12 136 HIS A CA 1
ATOM 1128 C C . HIS A 1 136 ? 6.796 2.506 -20.176 1.00 89.12 136 HIS A C 1
ATOM 1130 O O . HIS A 1 136 ? 6.684 3.719 -20.384 1.00 89.12 136 HIS A O 1
ATOM 1136 N N . MET A 1 137 ? 7.786 1.776 -20.696 1.00 85.25 137 MET A N 1
ATOM 1137 C CA . MET A 1 137 ? 8.880 2.345 -21.473 1.00 85.25 137 MET A CA 1
ATOM 1138 C C . MET A 1 137 ? 8.399 2.885 -22.830 1.00 85.25 137 MET A C 1
ATOM 1140 O O . MET A 1 137 ? 7.559 2.252 -23.482 1.00 85.25 137 MET A O 1
ATOM 1144 N N . PRO A 1 138 ? 8.980 3.998 -23.325 1.00 82.25 138 PRO A N 1
ATOM 1145 C CA . PRO A 1 138 ? 8.783 4.443 -24.701 1.00 82.25 138 PRO A CA 1
ATOM 1146 C C . PRO A 1 138 ? 9.189 3.357 -25.701 1.00 82.25 138 PRO A C 1
ATOM 1148 O O . PRO A 1 138 ? 10.189 2.664 -25.505 1.00 82.25 138 PRO A O 1
ATOM 1151 N N . ARG A 1 139 ? 8.480 3.262 -26.832 1.00 78.50 139 ARG A N 1
ATOM 1152 C CA . ARG A 1 139 ? 8.739 2.245 -27.868 1.00 78.50 139 ARG A CA 1
ATOM 1153 C C . ARG A 1 139 ? 10.186 2.257 -28.374 1.00 78.50 139 ARG A C 1
ATOM 1155 O O . ARG A 1 139 ? 10.757 1.197 -28.594 1.00 78.50 139 ARG A O 1
ATOM 1162 N N . ALA A 1 140 ? 10.788 3.439 -28.513 1.00 72.56 140 ALA A N 1
ATOM 1163 C CA . ALA A 1 140 ? 12.186 3.579 -28.922 1.00 72.56 140 ALA A CA 1
ATOM 1164 C C . ALA A 1 140 ? 13.166 3.017 -27.877 1.00 72.56 140 ALA A C 1
ATOM 1166 O O . ALA A 1 140 ? 14.129 2.348 -28.241 1.00 72.56 140 ALA A O 1
ATOM 1167 N N . HIS A 1 141 ? 12.895 3.239 -26.586 1.00 71.56 141 HIS A N 1
ATOM 1168 C CA . HIS A 1 141 ? 13.724 2.718 -25.500 1.00 71.56 141 HIS A CA 1
ATOM 1169 C C . HIS A 1 141 ? 13.558 1.197 -25.358 1.00 71.56 141 HIS A C 1
ATOM 1171 O O . HIS A 1 141 ? 14.549 0.479 -25.258 1.00 71.56 141 HIS A O 1
ATOM 1177 N N . ARG A 1 142 ? 12.324 0.689 -25.468 1.00 73.00 142 ARG A N 1
ATOM 1178 C CA . ARG A 1 142 ? 12.040 -0.754 -25.482 1.00 73.00 142 ARG A CA 1
ATOM 1179 C C . ARG A 1 142 ? 12.758 -1.458 -26.635 1.00 73.00 142 ARG A C 1
ATOM 1181 O O . ARG A 1 142 ? 13.495 -2.410 -26.408 1.00 73.00 142 ARG A O 1
ATOM 1188 N N . ALA A 1 143 ? 12.629 -0.915 -27.848 1.00 65.50 143 ALA A N 1
ATOM 1189 C CA . ALA A 1 143 ? 13.307 -1.439 -29.029 1.00 65.50 143 ALA A CA 1
ATOM 1190 C C . ALA A 1 143 ? 14.836 -1.404 -28.886 1.00 65.50 143 ALA A C 1
ATOM 1192 O O . ALA A 1 143 ? 15.510 -2.260 -29.435 1.00 65.50 143 ALA A O 1
ATOM 1193 N N . HIS A 1 144 ? 15.398 -0.439 -28.152 1.00 61.75 144 HIS A N 1
ATOM 1194 C CA . HIS A 1 144 ? 16.837 -0.357 -27.907 1.00 61.75 144 HIS A CA 1
ATOM 1195 C C . HIS A 1 144 ? 17.348 -1.421 -26.925 1.00 61.75 144 HIS A C 1
ATOM 1197 O O . HIS A 1 144 ? 18.420 -1.985 -27.146 1.00 61.75 144 HIS A O 1
ATOM 1203 N N . LEU A 1 145 ? 16.586 -1.708 -25.865 1.00 62.00 145 LEU A N 1
ATOM 1204 C CA . LEU A 1 145 ? 16.902 -2.766 -24.896 1.00 62.00 145 LEU A CA 1
ATOM 1205 C C . LEU A 1 145 ? 16.829 -4.160 -25.527 1.00 62.00 145 LEU A C 1
ATOM 1207 O O . LEU A 1 145 ? 17.591 -5.052 -25.168 1.00 62.00 145 LEU A O 1
ATOM 1211 N N . GLU A 1 146 ? 15.965 -4.325 -26.525 1.00 60.50 146 GLU A N 1
ATOM 1212 C CA . GLU A 1 146 ? 15.868 -5.536 -27.335 1.00 60.50 146 GLU A CA 1
ATOM 1213 C C . GLU A 1 146 ? 17.113 -5.821 -28.199 1.00 60.50 146 GLU A C 1
ATOM 1215 O O . GLU A 1 146 ? 17.270 -6.949 -28.671 1.00 60.50 146 GLU A O 1
ATOM 1220 N N . TRP A 1 147 ? 18.012 -4.850 -28.402 1.00 60.03 147 TRP A N 1
ATOM 1221 C CA . TRP A 1 147 ? 19.303 -5.047 -29.074 1.00 60.03 147 TRP A CA 1
ATOM 1222 C C . TRP A 1 147 ? 20.394 -5.399 -28.060 1.00 60.03 147 TRP A C 1
ATOM 1224 O O . TRP A 1 147 ? 21.238 -4.570 -27.708 1.00 60.03 147 TRP A O 1
ATOM 1234 N N . THR A 1 148 ? 20.373 -6.645 -27.592 1.00 66.50 148 THR A N 1
ATOM 1235 C CA . THR A 1 148 ? 21.437 -7.210 -26.752 1.00 66.50 148 THR A CA 1
ATOM 1236 C C . THR A 1 148 ? 22.687 -7.532 -27.588 1.00 66.50 148 THR A C 1
ATOM 1238 O O . THR A 1 148 ? 22.564 -7.795 -28.788 1.00 66.50 148 THR A O 1
ATOM 1241 N N . PRO A 1 149 ? 23.897 -7.563 -26.990 1.00 70.19 149 PRO A N 1
ATOM 1242 C CA . PRO A 1 149 ? 25.129 -7.939 -27.693 1.00 70.19 149 PRO A CA 1
ATOM 1243 C C . PRO A 1 149 ? 25.012 -9.267 -28.454 1.00 70.19 149 PRO A C 1
ATOM 1245 O O . PRO A 1 149 ? 25.429 -9.356 -29.603 1.00 70.19 149 PRO A O 1
ATOM 1248 N N . GLY A 1 150 ? 24.365 -10.275 -27.858 1.00 74.31 150 GLY A N 1
ATOM 1249 C CA . GLY A 1 150 ? 24.121 -11.564 -28.513 1.00 74.31 150 GLY A CA 1
ATOM 1250 C C . GLY A 1 150 ? 23.211 -11.456 -29.739 1.00 74.31 150 GLY A C 1
ATOM 1251 O O . GLY A 1 150 ? 23.491 -12.055 -30.771 1.00 74.31 150 GLY A O 1
ATOM 1252 N N . ARG A 1 151 ? 22.159 -10.632 -29.678 1.00 72.75 151 ARG A N 1
ATOM 1253 C CA . ARG A 1 151 ? 21.257 -10.420 -30.819 1.00 72.75 151 ARG A CA 1
ATOM 1254 C C . ARG A 1 151 ? 21.919 -9.628 -31.944 1.00 72.75 151 ARG A C 1
ATOM 1256 O O . ARG A 1 151 ? 21.697 -9.937 -33.108 1.00 72.75 151 ARG A O 1
ATOM 1263 N N . LEU A 1 152 ? 22.760 -8.650 -31.600 1.00 76.50 152 LEU A N 1
ATOM 1264 C CA . LEU A 1 152 ? 23.593 -7.923 -32.564 1.00 76.50 152 LEU A CA 1
ATOM 1265 C C . LEU A 1 152 ? 24.566 -8.862 -33.283 1.00 76.50 152 LEU A C 1
ATOM 1267 O O . LEU A 1 152 ? 24.725 -8.750 -34.493 1.00 76.50 152 LEU A O 1
ATOM 1271 N N . LEU A 1 153 ? 25.175 -9.805 -32.559 1.00 80.25 153 LEU A N 1
ATOM 1272 C CA . LEU A 1 153 ? 26.048 -10.818 -33.151 1.00 80.25 153 LEU A CA 1
ATOM 1273 C C . LEU A 1 153 ? 25.273 -11.784 -34.057 1.00 80.25 153 LEU A C 1
ATOM 1275 O O . LEU A 1 153 ? 25.753 -12.077 -35.147 1.00 80.25 153 LEU A O 1
ATOM 1279 N N . ASN A 1 154 ? 24.077 -12.225 -33.656 1.00 82.69 154 ASN A N 1
ATOM 1280 C CA . ASN A 1 154 ? 23.237 -13.109 -34.473 1.00 82.69 154 ASN A CA 1
ATOM 1281 C C . ASN A 1 154 ? 22.767 -12.428 -35.765 1.00 82.69 154 ASN A C 1
ATOM 1283 O O . ASN A 1 154 ? 22.898 -13.001 -36.838 1.00 82.69 154 ASN A O 1
ATOM 1287 N N . TRP A 1 155 ? 22.307 -11.179 -35.685 1.00 83.75 155 TRP A N 1
ATOM 1288 C CA . TRP A 1 155 ? 21.991 -10.389 -36.876 1.00 83.75 155 TRP A CA 1
ATOM 1289 C C . TRP A 1 155 ? 23.223 -10.199 -37.774 1.00 83.75 155 TRP A C 1
ATOM 1291 O O . TRP A 1 155 ? 23.141 -10.323 -38.991 1.00 83.75 155 TRP A O 1
ATOM 1301 N N . ALA A 1 156 ? 24.392 -9.938 -37.187 1.00 82.75 156 ALA A N 1
ATOM 1302 C CA . ALA A 1 156 ? 25.616 -9.769 -37.960 1.00 82.75 156 ALA A CA 1
ATOM 1303 C C . ALA A 1 156 ? 26.045 -11.063 -38.677 1.00 82.75 156 ALA A C 1
ATOM 1305 O O . ALA A 1 156 ? 26.615 -10.979 -39.760 1.00 82.75 156 ALA A O 1
ATOM 1306 N N . VAL A 1 157 ? 25.731 -12.242 -38.122 1.00 86.44 157 VAL A N 1
ATOM 1307 C CA . VAL A 1 157 ? 25.907 -13.543 -38.796 1.00 86.44 157 VAL A CA 1
ATOM 1308 C C . VAL A 1 157 ? 25.018 -13.660 -40.035 1.00 86.44 157 VAL A C 1
ATOM 1310 O O . VAL A 1 157 ? 25.503 -14.136 -41.056 1.00 86.44 157 VAL A O 1
ATOM 1313 N N . GLU A 1 158 ? 23.760 -13.210 -39.968 1.00 83.88 158 GLU A N 1
ATOM 1314 C CA . GLU A 1 158 ? 22.830 -13.238 -41.113 1.00 83.88 158 GLU A CA 1
ATOM 1315 C C . GLU A 1 158 ? 23.318 -12.371 -42.283 1.00 83.88 158 GLU A C 1
ATOM 1317 O O . GLU A 1 158 ? 23.063 -12.694 -43.440 1.00 83.88 158 GLU A O 1
ATOM 1322 N N . VAL A 1 159 ? 24.043 -11.286 -41.992 1.00 85.94 159 VAL A N 1
ATOM 1323 C CA . VAL A 1 159 ? 24.643 -10.410 -43.011 1.00 85.94 159 VAL A CA 1
ATOM 1324 C C . VAL A 1 159 ? 25.950 -10.996 -43.559 1.00 85.94 159 VAL A C 1
ATOM 1326 O O . VAL A 1 159 ? 26.196 -10.923 -44.761 1.00 85.94 159 VAL A O 1
ATOM 1329 N N . GLY A 1 160 ? 26.793 -11.578 -42.699 1.00 85.69 160 GLY A N 1
ATOM 1330 C CA . GLY A 1 160 ? 28.000 -12.288 -43.119 1.00 85.69 160 GLY A CA 1
ATOM 1331 C C . GLY A 1 160 ? 29.092 -12.390 -42.044 1.00 85.69 160 GLY A C 1
ATOM 1332 O O . GLY A 1 160 ? 29.132 -11.611 -41.087 1.00 85.69 160 GLY A O 1
ATOM 1333 N N . PRO A 1 161 ? 30.046 -13.327 -42.203 1.00 85.62 161 PRO A N 1
ATOM 1334 C CA . PRO A 1 161 ? 31.060 -13.623 -41.186 1.00 85.62 161 PRO A CA 1
ATOM 1335 C C . PRO A 1 161 ? 31.946 -12.412 -40.849 1.00 85.62 161 PRO A C 1
ATOM 1337 O O . PRO A 1 161 ? 32.218 -12.155 -39.677 1.00 85.62 161 PRO A O 1
ATOM 1340 N N . HIS A 1 162 ? 32.313 -11.605 -41.848 1.00 86.62 162 HIS A N 1
ATOM 1341 C CA . HIS A 1 162 ? 33.121 -10.396 -41.647 1.00 86.62 162 HIS A CA 1
ATOM 1342 C C . HIS A 1 162 ? 32.373 -9.298 -40.874 1.00 86.62 162 HIS A C 1
ATOM 1344 O O . HIS A 1 162 ? 32.967 -8.581 -40.068 1.00 86.62 162 HIS A O 1
ATOM 1350 N N . THR A 1 163 ? 31.054 -9.192 -41.060 1.00 82.88 163 THR A N 1
ATOM 1351 C CA . THR A 1 163 ? 30.203 -8.246 -40.326 1.00 82.88 163 THR A CA 1
ATOM 1352 C C . THR A 1 163 ? 30.102 -8.634 -38.853 1.00 82.88 163 THR A C 1
ATOM 1354 O O . THR A 1 163 ? 30.169 -7.764 -37.983 1.00 82.88 163 THR A O 1
ATOM 1357 N N . ARG A 1 164 ? 30.016 -9.935 -38.547 1.00 86.38 164 ARG A N 1
ATOM 1358 C CA . ARG A 1 164 ? 30.040 -10.443 -37.166 1.00 86.38 164 ARG A CA 1
ATOM 1359 C C . ARG A 1 164 ? 31.329 -10.079 -36.444 1.00 86.38 164 ARG A C 1
ATOM 1361 O O . ARG A 1 164 ? 31.271 -9.615 -35.307 1.00 86.38 164 ARG A O 1
ATOM 1368 N N . ASP A 1 165 ? 32.474 -10.280 -37.084 1.00 84.38 165 ASP A N 1
ATOM 1369 C CA . ASP A 1 165 ? 33.771 -10.035 -36.451 1.00 84.38 165 ASP A CA 1
ATOM 1370 C C . ASP A 1 165 ? 34.001 -8.532 -36.204 1.00 84.38 165 ASP A C 1
ATOM 1372 O O . ASP A 1 165 ? 34.477 -8.150 -35.131 1.00 84.38 165 ASP A O 1
ATOM 1376 N N . LEU A 1 166 ? 33.533 -7.667 -37.115 1.00 83.88 166 LEU A N 1
ATOM 1377 C CA . LEU A 1 166 ? 33.499 -6.215 -36.912 1.00 83.88 166 LEU A CA 1
ATOM 1378 C C . LEU A 1 166 ? 32.607 -5.816 -35.723 1.00 83.88 166 LEU A C 1
ATOM 1380 O O . LEU A 1 166 ? 33.025 -5.040 -34.862 1.00 83.88 166 LEU A O 1
ATOM 1384 N N . VAL A 1 167 ? 31.385 -6.354 -35.647 1.00 81.56 167 VAL A N 1
ATOM 1385 C CA . VAL A 1 167 ? 30.442 -6.076 -34.548 1.00 81.56 167 VAL A CA 1
ATOM 1386 C C . VAL A 1 167 ? 30.991 -6.580 -33.211 1.00 81.56 167 VAL A C 1
ATOM 1388 O O . VAL A 1 167 ? 30.900 -5.873 -32.208 1.00 81.56 167 VAL A O 1
ATOM 1391 N N . LYS A 1 168 ? 31.627 -7.755 -33.191 1.00 82.88 168 LYS A N 1
ATOM 1392 C CA . LYS A 1 168 ? 32.301 -8.309 -32.010 1.00 82.88 168 LYS A CA 1
ATOM 1393 C C . LYS A 1 168 ? 33.420 -7.387 -31.521 1.00 82.88 168 LYS A C 1
ATOM 1395 O O . LYS A 1 168 ? 33.475 -7.089 -30.330 1.00 82.88 168 LYS A O 1
ATOM 1400 N N . HIS A 1 169 ? 34.254 -6.882 -32.429 1.00 81.31 169 HIS A N 1
ATOM 1401 C CA . HIS A 1 169 ? 35.303 -5.918 -32.092 1.00 81.31 169 HIS A CA 1
ATOM 1402 C C . HIS A 1 169 ? 34.743 -4.598 -31.552 1.00 81.31 169 HIS A C 1
ATOM 1404 O O . HIS A 1 169 ? 35.244 -4.079 -30.555 1.00 81.31 169 HIS A O 1
ATOM 1410 N N . LEU A 1 170 ? 33.683 -4.066 -32.164 1.00 79.75 170 LEU A N 1
ATOM 1411 C CA . LEU A 1 170 ? 33.035 -2.825 -31.726 1.00 79.75 170 LEU A CA 1
ATOM 1412 C C . LEU A 1 170 ? 32.395 -2.941 -30.336 1.00 79.75 170 LEU A C 1
ATOM 1414 O O . LEU A 1 170 ? 32.414 -1.969 -29.582 1.00 79.75 170 LEU A O 1
ATOM 1418 N N . LEU A 1 171 ? 31.839 -4.109 -30.000 1.00 75.19 171 LEU A N 1
ATOM 1419 C CA . LEU A 1 171 ? 31.227 -4.376 -28.697 1.00 75.19 171 LEU A CA 1
ATOM 1420 C C . LEU A 1 171 ? 32.264 -4.530 -27.575 1.00 75.19 171 LEU A C 1
ATOM 1422 O O . LEU A 1 171 ? 31.989 -4.120 -26.452 1.00 75.19 171 LEU A O 1
ATOM 1426 N N . TRP A 1 172 ? 33.431 -5.113 -27.866 1.00 71.75 172 TRP A N 1
ATOM 1427 C CA . TRP A 1 172 ? 34.413 -5.495 -26.841 1.00 71.75 172 TRP A CA 1
ATOM 1428 C C . TRP A 1 172 ? 35.537 -4.472 -26.619 1.00 71.75 172 TRP A C 1
ATOM 1430 O O . TRP A 1 172 ? 36.154 -4.469 -25.559 1.00 71.75 172 TRP A O 1
ATOM 1440 N N . ASN A 1 173 ? 35.788 -3.574 -27.580 1.00 63.75 173 ASN A N 1
ATOM 1441 C CA . ASN A 1 173 ? 36.924 -2.643 -27.538 1.00 63.75 173 ASN A CA 1
ATOM 1442 C C . ASN A 1 173 ? 36.557 -1.195 -27.150 1.00 63.75 173 ASN A C 1
ATOM 1444 O O . ASN A 1 173 ? 37.325 -0.282 -27.460 1.00 63.75 173 ASN A O 1
ATOM 1448 N N . ARG A 1 174 ? 35.410 -0.928 -26.500 1.00 51.69 174 ARG A N 1
ATOM 1449 C CA . ARG A 1 174 ? 35.064 0.441 -26.049 1.00 51.69 174 ARG A CA 1
ATOM 1450 C C . ARG A 1 174 ? 34.892 0.576 -24.531 1.00 51.69 174 ARG A C 1
ATOM 1452 O O . ARG A 1 174 ? 34.294 -0.306 -23.924 1.00 51.69 174 ARG A O 1
ATOM 1459 N N . PRO A 1 175 ? 35.348 1.692 -23.912 1.00 40.47 175 PRO A N 1
ATOM 1460 C CA . PRO A 1 175 ? 35.565 1.751 -22.462 1.00 40.47 175 PRO A CA 1
ATOM 1461 C C . PRO A 1 175 ? 34.304 2.011 -21.624 1.00 40.47 175 PRO A C 1
ATOM 1463 O O . PRO A 1 175 ? 34.341 1.807 -20.415 1.00 40.47 175 PRO A O 1
ATOM 1466 N N . HIS A 1 176 ? 33.194 2.474 -22.213 1.00 41.34 176 HIS A N 1
ATOM 1467 C CA . HIS A 1 176 ? 32.014 2.924 -21.458 1.00 41.34 176 HIS A CA 1
ATOM 1468 C C . HIS A 1 176 ? 30.688 2.435 -22.077 1.00 41.34 176 HIS A C 1
ATOM 1470 O O . HIS A 1 176 ? 30.300 2.922 -23.143 1.00 41.34 176 HIS A O 1
ATOM 1476 N N . PRO A 1 177 ? 29.956 1.519 -21.407 1.00 41.91 177 PRO A N 1
ATOM 1477 C CA . PRO A 1 177 ? 28.677 0.970 -21.882 1.00 41.91 177 PRO A CA 1
ATOM 1478 C C . PRO A 1 177 ? 27.557 2.016 -22.015 1.00 41.91 177 PRO A C 1
ATOM 1480 O O . PRO A 1 177 ? 26.662 1.882 -22.847 1.00 41.91 177 PRO A O 1
ATOM 1483 N N . GLU A 1 178 ? 27.623 3.080 -21.215 1.00 43.34 178 GLU A N 1
ATOM 1484 C CA . GLU A 1 178 ? 26.528 4.037 -20.992 1.00 43.34 178 GLU A CA 1
ATOM 1485 C C . GLU A 1 178 ? 26.447 5.115 -22.089 1.00 43.34 178 GLU A C 1
ATOM 1487 O O . GLU A 1 178 ? 25.376 5.644 -22.382 1.00 43.34 178 GLU A O 1
ATOM 1492 N N . MET A 1 179 ? 27.559 5.374 -22.790 1.00 35.38 179 MET A N 1
ATOM 1493 C CA . MET A 1 179 ? 27.628 6.290 -23.941 1.00 35.38 179 MET A CA 1
ATOM 1494 C C . MET A 1 179 ? 27.400 5.596 -25.301 1.00 35.38 179 MET A C 1
ATOM 1496 O O . MET A 1 179 ? 27.449 6.234 -26.354 1.00 35.38 179 MET A O 1
ATOM 1500 N N . GLY A 1 180 ? 27.101 4.290 -25.311 1.00 40.09 180 GLY A N 1
ATOM 1501 C CA . GLY A 1 180 ? 26.855 3.510 -26.534 1.00 40.09 180 GLY A CA 1
ATOM 1502 C C . GLY A 1 180 ? 25.552 3.855 -27.274 1.00 40.09 180 GLY A C 1
ATOM 1503 O O . GLY A 1 180 ? 25.368 3.461 -28.430 1.00 40.09 180 GLY A O 1
ATOM 1504 N N . SER A 1 181 ? 24.649 4.602 -26.639 1.00 38.81 181 SER A N 1
ATOM 1505 C CA . SER A 1 181 ? 23.334 4.959 -27.188 1.00 38.81 181 SER A CA 1
ATOM 1506 C C . SER A 1 181 ? 23.425 5.908 -28.390 1.00 38.81 181 SER A C 1
ATOM 1508 O O . SER A 1 181 ? 22.660 5.751 -29.342 1.00 38.81 181 SER A O 1
ATOM 1510 N N . SER A 1 182 ? 24.402 6.825 -28.409 1.00 32.16 182 SER A N 1
ATOM 1511 C CA . SER A 1 182 ? 24.610 7.752 -29.535 1.00 32.16 182 SER A CA 1
ATOM 1512 C C . SER A 1 182 ? 25.307 7.103 -30.738 1.00 32.16 182 SER A C 1
ATOM 1514 O O . SER A 1 182 ? 25.001 7.447 -31.874 1.00 32.16 182 SER A O 1
ATOM 1516 N N . ALA A 1 183 ? 26.182 6.110 -30.539 1.00 33.44 183 ALA A N 1
ATOM 1517 C CA . ALA A 1 183 ? 26.898 5.454 -31.644 1.00 33.44 183 ALA A CA 1
ATOM 1518 C C . ALA A 1 183 ? 26.018 4.482 -32.459 1.00 33.44 183 ALA A C 1
ATOM 1520 O O . ALA A 1 183 ? 26.224 4.316 -33.662 1.00 33.44 183 ALA A O 1
ATOM 1521 N N . ARG A 1 184 ? 24.987 3.880 -31.840 1.00 42.28 184 ARG A N 1
ATOM 1522 C CA . ARG A 1 184 ? 23.995 3.057 -32.564 1.00 42.28 184 ARG A CA 1
ATOM 1523 C C . ARG A 1 184 ? 23.208 3.865 -33.605 1.00 42.28 184 ARG A C 1
ATOM 1525 O O . ARG A 1 184 ? 22.751 3.295 -34.594 1.00 42.28 184 ARG A O 1
ATOM 1532 N N . ILE A 1 185 ? 23.084 5.182 -33.415 1.00 39.62 185 ILE A N 1
ATOM 1533 C CA . ILE A 1 185 ? 22.458 6.094 -34.383 1.00 39.62 185 ILE A CA 1
ATOM 1534 C C . ILE A 1 185 ? 23.369 6.277 -35.607 1.00 39.62 185 ILE A C 1
ATOM 1536 O O . ILE A 1 185 ? 22.870 6.209 -36.727 1.00 39.62 185 ILE A O 1
ATOM 1540 N N . THR A 1 186 ? 24.689 6.389 -35.421 1.00 31.48 186 THR A N 1
ATOM 1541 C CA . THR A 1 186 ? 25.660 6.603 -36.511 1.00 31.48 186 THR A CA 1
ATOM 1542 C C . THR A 1 186 ? 25.752 5.417 -37.476 1.00 31.48 186 THR A C 1
ATOM 1544 O O . THR A 1 186 ? 25.779 5.608 -38.691 1.00 31.48 186 THR A O 1
ATOM 1547 N N . CYS A 1 187 ? 25.736 4.176 -36.970 1.00 38.66 187 CYS A N 1
ATOM 1548 C CA . CYS A 1 187 ? 25.720 2.994 -37.843 1.00 38.66 187 CYS A CA 1
ATOM 1549 C C . CYS A 1 187 ? 24.410 2.888 -38.640 1.00 38.66 187 CYS A C 1
ATOM 1551 O O . CYS A 1 187 ? 24.420 2.455 -39.788 1.00 38.66 187 CYS A O 1
ATOM 1553 N N . ARG A 1 188 ? 23.278 3.322 -38.069 1.00 36.41 188 ARG A N 1
ATOM 1554 C CA . ARG A 1 188 ? 21.979 3.283 -38.755 1.00 36.41 188 ARG A CA 1
ATOM 1555 C C . ARG A 1 188 ? 21.802 4.422 -39.767 1.00 36.41 188 ARG A C 1
ATOM 1557 O O . ARG A 1 188 ? 21.148 4.210 -40.784 1.00 36.41 188 ARG A O 1
ATOM 1564 N N . SER A 1 189 ? 22.366 5.606 -39.516 1.00 34.12 189 SER A N 1
ATOM 1565 C CA . SER A 1 189 ? 22.274 6.759 -40.425 1.00 34.12 189 SER A CA 1
ATOM 1566 C C . SER A 1 189 ? 23.152 6.614 -41.672 1.00 34.12 189 SER A C 1
ATOM 1568 O O . SER A 1 189 ? 22.738 7.061 -42.735 1.00 34.12 189 SER A O 1
ATOM 1570 N N . ASN A 1 190 ? 24.304 5.936 -41.577 1.00 36.88 190 ASN A N 1
ATOM 1571 C CA . ASN A 1 190 ? 25.218 5.739 -42.715 1.00 36.88 190 ASN A CA 1
ATOM 1572 C C . ASN A 1 190 ? 24.838 4.588 -43.664 1.00 36.88 190 ASN A C 1
ATOM 1574 O O . ASN A 1 190 ? 25.370 4.526 -44.765 1.00 36.88 190 ASN A O 1
ATOM 1578 N N . ILE A 1 191 ? 23.940 3.677 -43.269 1.00 47.16 191 ILE A N 1
ATOM 1579 C CA . ILE A 1 191 ? 23.576 2.495 -44.082 1.00 47.16 191 ILE A CA 1
ATOM 1580 C C . ILE A 1 191 ? 22.273 2.719 -44.877 1.00 47.16 191 ILE A C 1
ATOM 1582 O O . ILE A 1 191 ? 21.951 1.957 -45.783 1.00 47.16 191 ILE A O 1
ATOM 1586 N N . ARG A 1 192 ? 21.512 3.785 -44.579 1.00 32.94 192 ARG A N 1
ATOM 1587 C CA . ARG A 1 192 ? 20.250 4.110 -45.274 1.00 32.94 192 ARG A CA 1
ATOM 1588 C C . ARG A 1 192 ? 20.375 5.169 -46.374 1.00 32.94 192 ARG A C 1
ATOM 1590 O O . ARG A 1 192 ? 19.368 5.464 -47.015 1.00 32.94 192 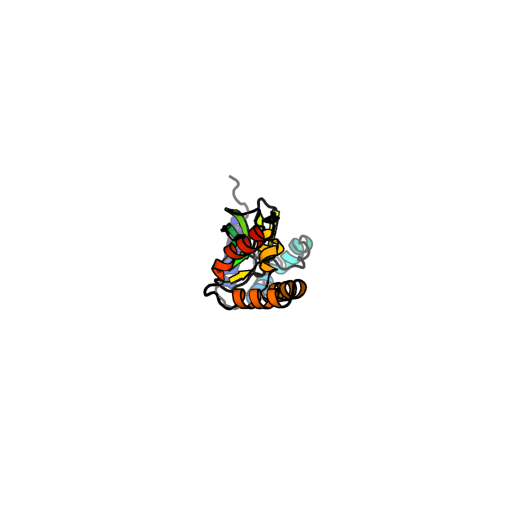ARG A O 1
ATOM 1597 N N . SER A 1 193 ? 21.560 5.732 -46.607 1.00 27.23 193 SER A N 1
ATOM 1598 C CA . 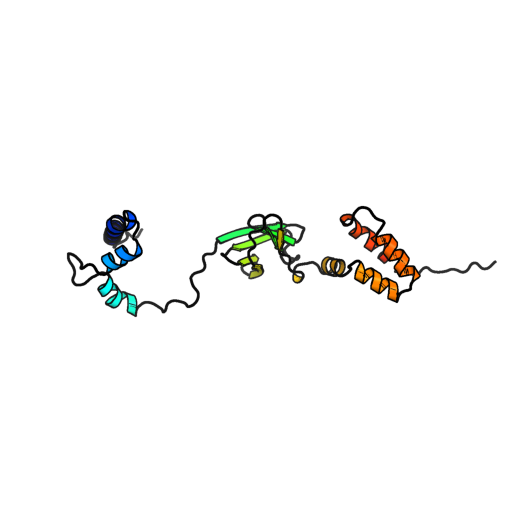SER A 1 193 ? 21.823 6.540 -47.798 1.00 27.23 193 SER A CA 1
ATOM 1599 C C . SER A 1 193 ? 22.166 5.607 -48.967 1.00 27.23 193 SER A C 1
ATOM 1601 O O . SER A 1 193 ? 23.108 4.821 -48.856 1.00 27.23 193 SER A O 1
ATOM 1603 N N . PRO A 1 194 ? 21.444 5.656 -50.102 1.00 28.78 194 PRO A N 1
ATOM 1604 C CA . PRO A 1 194 ? 21.922 5.003 -51.307 1.00 28.78 194 PRO A CA 1
ATOM 1605 C C . PRO A 1 194 ? 23.182 5.757 -51.740 1.00 28.78 194 PRO A C 1
ATOM 1607 O O . PRO A 1 194 ? 23.103 6.878 -52.243 1.00 28.78 194 PRO A O 1
ATOM 1610 N N . PHE A 1 195 ? 24.351 5.168 -51.489 1.00 33.56 195 PHE A N 1
ATOM 1611 C CA . PHE A 1 195 ? 25.594 5.589 -52.120 1.00 33.56 195 PHE A CA 1
ATOM 1612 C C . PHE A 1 195 ? 25.381 5.480 -53.633 1.00 33.56 195 PHE A C 1
ATOM 1614 O O . PHE A 1 195 ? 25.365 4.385 -54.194 1.00 33.56 195 PHE A O 1
ATOM 1621 N N . LYS A 1 196 ? 25.147 6.618 -54.292 1.00 30.98 196 LYS A N 1
ATOM 1622 C CA . LYS A 1 196 ? 25.201 6.708 -55.748 1.00 30.98 196 LYS A CA 1
ATOM 1623 C C . LYS A 1 196 ? 26.655 6.475 -56.147 1.00 30.98 196 LYS A C 1
ATOM 1625 O O . LYS A 1 196 ? 27.482 7.368 -56.008 1.00 30.98 196 LYS A O 1
ATOM 1630 N N . TYR A 1 197 ? 26.959 5.266 -56.601 1.00 29.69 197 TYR A N 1
ATOM 1631 C CA . TYR A 1 197 ? 28.174 4.993 -57.355 1.00 29.69 197 TYR A CA 1
ATOM 1632 C C . TYR A 1 197 ? 28.026 5.666 -58.724 1.00 29.69 197 TYR A C 1
ATOM 1634 O O . TYR A 1 197 ? 27.229 5.226 -59.549 1.00 29.69 197 TYR A O 1
ATOM 1642 N N . THR A 1 198 ? 28.755 6.753 -58.958 1.00 32.28 198 THR A N 1
ATOM 1643 C CA . THR A 1 198 ? 29.062 7.215 -60.316 1.00 32.28 198 THR A CA 1
ATOM 1644 C C . THR A 1 198 ? 30.337 6.501 -60.759 1.00 32.28 198 THR A C 1
ATOM 1646 O O . THR A 1 198 ? 31.358 6.667 -60.087 1.00 32.28 198 THR A O 1
ATOM 1649 N N . PRO A 1 199 ? 30.311 5.681 -61.824 1.00 31.38 199 PRO A N 1
ATOM 1650 C CA . PRO A 1 199 ? 31.527 5.074 -62.339 1.00 31.38 199 PRO A CA 1
ATOM 1651 C C . PRO A 1 199 ? 32.399 6.162 -62.974 1.00 31.38 199 PRO A C 1
ATOM 1653 O O . PRO A 1 199 ? 31.911 6.976 -63.758 1.00 31.38 199 PRO A O 1
ATOM 1656 N N . PHE A 1 200 ? 33.680 6.174 -62.610 1.00 35.06 200 PHE A N 1
ATOM 1657 C CA . PHE A 1 200 ? 34.713 6.827 -63.406 1.00 35.06 200 PHE A CA 1
ATOM 1658 C C . PHE A 1 200 ? 34.796 6.081 -64.742 1.00 35.06 200 PHE A C 1
ATOM 1660 O O . PHE A 1 200 ? 34.972 4.863 -64.754 1.00 35.06 200 PHE A O 1
ATOM 1667 N N . VAL A 1 201 ? 34.619 6.810 -65.839 1.00 38.78 201 VAL A N 1
ATOM 1668 C CA . VAL A 1 201 ? 35.051 6.400 -67.177 1.00 38.78 201 VAL A CA 1
ATOM 1669 C C . VAL A 1 201 ? 36.256 7.280 -67.498 1.00 38.78 201 VAL A C 1
ATOM 1671 O O . VAL A 1 201 ? 36.208 8.470 -67.186 1.00 38.78 201 VAL A O 1
ATOM 1674 N N . ASP A 1 202 ? 37.296 6.621 -68.009 1.00 40.38 202 ASP A N 1
ATOM 1675 C CA . ASP A 1 202 ? 38.674 7.053 -68.311 1.00 40.38 202 ASP A CA 1
ATOM 1676 C C . ASP A 1 202 ? 38.953 8.556 -68.507 1.00 40.38 202 ASP A C 1
ATOM 1678 O O . ASP A 1 202 ? 38.245 9.222 -69.299 1.00 40.38 202 ASP A O 1
#

Foldseek 3Di:
DDDDPCVVVVVVVVVVLCVQAVVDPPNVVSVVVQQQDADPPDGGGVVVCCVVPVVVVDDPDDPDDDWDKDKDKFFQACQQWTDDLQETEHFANVRHRHIWIWIDTPFKIFTHDPNHTGDIDTDDPDHNYYDDDLNNDDPVVSVVVVPDLVNCLVVLVVVHDVSNVVSVCVVPVDDDPVPVPVVVVVVVVVVPDPPPDDDDDD

pLDDT: mean 80.11, std 19.75, range [27.23, 97.5]